Protein AF-0000000084447811 (afdb_homodimer)

Foldseek 3Di:
DPDDDDDDDDFFKDKDKDWDWAQDPVQKIKIKMWIWMFTQAWDAADAPGIDGGPRTQWTKMKMFIAHLQQQTQAIFIATDHHRDPCQRVLRVQRRQSHGPGQDPCRLVVSCVRQNDPSHDPVVSVVVVVSSVVNCVRSQVVVQVVCVVVPVHGDADDPVCQPVDDCRDVPHPNNVVRVD/DPDDDDDDDDFFKDKDKDWDWAQDPVQKIKIKMWIWMFTQAWDAADAPGIDGGPRTQWTKMKMFIAHLQQQTQAIFIATPHHRDPCQRVLRVQRRQSHGPGQDPCRLVSSCVRQNDPSHDPVVSVVVVVSSVVNCVRSQVVVQVVCVVVPVHGDADDPVCQPVDDCRDVPHPNNVVRVD

pLDDT: mean 95.59, std 5.14, range [59.91, 98.94]

Structure (mmCIF, N/CA/C/O backbone):
data_AF-0000000084447811-model_v1
#
loop_
_entity.id
_entity.type
_entity.pdbx_description
1 polymer 'DUF2889 domain-containing protein'
#
loop_
_atom_site.group_PDB
_atom_site.id
_atom_site.type_symbol
_atom_site.label_atom_id
_atom_site.label_alt_id
_atom_site.label_comp_id
_atom_site.label_asym_id
_atom_site.label_entity_id
_atom_site.label_seq_id
_atom_site.pdbx_PDB_ins_code
_atom_site.Cartn_x
_atom_site.Cartn_y
_atom_site.Cartn_z
_atom_site.occupancy
_atom_site.B_iso_or_equiv
_atom_site.auth_seq_id
_atom_site.auth_comp_id
_atom_site.auth_asym_id
_atom_site.auth_atom_id
_atom_site.pdbx_PDB_model_num
ATOM 1 N N . MET A 1 1 ? -11.125 -8.953 14.539 1 80.06 1 MET A N 1
ATOM 2 C CA . MET A 1 1 ? -11.359 -8.578 13.148 1 80.06 1 MET A CA 1
ATOM 3 C C . MET A 1 1 ? -12.844 -8.312 12.898 1 80.06 1 MET A C 1
ATOM 5 O O . MET A 1 1 ? -13.68 -9.18 13.117 1 80.06 1 MET A O 1
ATOM 9 N N . PRO A 1 2 ? -13.086 -7.117 12.586 1 92.25 2 PRO A N 1
ATOM 10 C CA . PRO A 1 2 ? -14.484 -6.688 12.508 1 92.25 2 PRO A CA 1
ATOM 11 C C . PRO A 1 2 ? -15.211 -7.262 11.297 1 92.25 2 PRO A C 1
ATOM 13 O O . PRO A 1 2 ? -16.422 -7.074 11.148 1 92.25 2 PRO A O 1
ATOM 16 N N . LEU A 1 3 ? -14.5 -8.008 10.438 1 96.56 3 LEU A N 1
ATOM 17 C CA . LEU A 1 3 ? -15.125 -8.586 9.258 1 96.56 3 LEU A CA 1
ATOM 18 C C . LEU A 1 3 ? -15.906 -9.844 9.609 1 96.56 3 LEU A C 1
ATOM 20 O O . LEU A 1 3 ? -15.695 -10.43 10.68 1 96.56 3 LEU A O 1
ATOM 24 N N . SER A 1 4 ? -16.797 -10.242 8.711 1 97.5 4 SER A N 1
ATOM 25 C CA . SER A 1 4 ? -17.578 -11.469 8.906 1 97.5 4 SER A CA 1
ATOM 26 C C . SER A 1 4 ? -16.656 -12.68 9.031 1 97.5 4 SER A C 1
ATOM 28 O O . SER A 1 4 ? -15.555 -12.688 8.484 1 97.5 4 SER A O 1
ATOM 30 N N . GLN A 1 5 ? -17.141 -13.68 9.734 1 97.19 5 GLN A N 1
ATOM 31 C CA . GLN A 1 5 ? -16.359 -14.906 9.891 1 97.19 5 GLN A CA 1
ATOM 32 C C . GLN A 1 5 ? -16.062 -15.547 8.539 1 97.19 5 GLN A C 1
ATOM 34 O O . GLN A 1 5 ? -16.969 -15.75 7.727 1 97.19 5 GLN A O 1
ATOM 39 N N . PRO A 1 6 ? -14.906 -15.82 8.32 1 96.12 6 PRO A N 1
ATOM 40 C CA . PRO A 1 6 ? -14.578 -16.422 7.023 1 96.12 6 PRO A CA 1
ATOM 41 C C . PRO A 1 6 ? -15 -17.891 6.93 1 96.12 6 PRO A C 1
ATOM 43 O O . PRO A 1 6 ? -15.203 -18.547 7.957 1 96.12 6 PRO A O 1
ATOM 46 N N . VAL A 1 7 ? -15.109 -18.375 5.762 1 96.88 7 VAL A N 1
ATOM 47 C CA . VAL A 1 7 ? -15.273 -19.797 5.508 1 96.88 7 VAL A CA 1
ATOM 48 C C . VAL A 1 7 ? -13.945 -20.516 5.727 1 96.88 7 VAL A C 1
ATOM 50 O O . VAL A 1 7 ? -12.906 -19.875 5.922 1 96.88 7 VAL A O 1
ATOM 53 N N . ALA A 1 8 ? -14.016 -21.891 5.691 1 98 8 ALA A N 1
ATOM 54 C CA . ALA A 1 8 ? -12.781 -22.672 5.836 1 98 8 ALA A CA 1
ATOM 55 C C . ALA A 1 8 ? -11.781 -22.312 4.746 1 98 8 ALA A C 1
ATOM 57 O O . ALA A 1 8 ? -12.125 -22.297 3.561 1 98 8 ALA A O 1
ATOM 58 N N . ARG A 1 9 ? -10.57 -22.047 5.203 1 98.56 9 ARG A N 1
ATOM 59 C CA . ARG A 1 9 ? -9.555 -21.547 4.285 1 98.56 9 ARG A CA 1
ATOM 60 C C . ARG A 1 9 ? -8.156 -21.719 4.859 1 98.56 9 ARG A C 1
ATOM 62 O O . ARG A 1 9 ? -8 -22.031 6.043 1 98.56 9 ARG A O 1
ATOM 69 N N . SER A 1 10 ? -7.16 -21.609 3.996 1 98.38 10 SER A N 1
ATOM 70 C CA . SER A 1 10 ? -5.773 -21.734 4.426 1 98.38 10 SER A CA 1
ATOM 71 C C . SER A 1 10 ? -4.938 -20.547 3.939 1 98.38 10 SER A C 1
ATOM 73 O O . SER A 1 10 ? -5.098 -20.094 2.805 1 98.38 10 SER A O 1
ATOM 75 N N . LEU A 1 11 ? -4.09 -20.062 4.812 1 98.69 11 LEU A N 1
ATOM 76 C CA . LEU A 1 11 ? -3.199 -18.953 4.492 1 98.69 11 LEU A CA 1
ATOM 77 C C . LEU A 1 11 ? -2.186 -19.359 3.426 1 98.69 11 LEU A C 1
ATOM 79 O O . LEU A 1 11 ? -1.585 -20.438 3.512 1 98.69 11 LEU A O 1
ATOM 83 N N . GLN A 1 12 ? -2.059 -18.469 2.414 1 98.5 12 GLN A N 1
ATOM 84 C CA . GLN A 1 12 ? -1.16 -18.781 1.309 1 98.5 12 GLN A CA 1
ATOM 85 C C . GLN A 1 12 ? -0.032 -17.766 1.207 1 98.5 12 GLN A C 1
ATOM 87 O O . GLN A 1 12 ? 1.122 -18.125 0.971 1 98.5 12 GLN A O 1
ATOM 92 N N . HIS A 1 13 ? -0.345 -16.562 1.369 1 98.62 13 HIS A N 1
ATOM 93 C CA . HIS A 1 13 ? 0.582 -15.461 1.106 1 98.62 13 HIS A CA 1
ATOM 94 C C . HIS A 1 13 ? 0.415 -14.344 2.127 1 98.62 13 HIS A C 1
ATOM 96 O O . HIS A 1 13 ? -0.709 -14 2.504 1 98.62 13 HIS A O 1
ATOM 102 N N . ASN A 1 14 ? 1.51 -13.805 2.613 1 98.75 14 ASN A N 1
ATOM 103 C CA . ASN A 1 14 ? 1.538 -12.641 3.49 1 98.75 14 ASN A CA 1
ATOM 104 C C . ASN A 1 14 ? 2.312 -11.484 2.861 1 98.75 14 ASN A C 1
ATOM 106 O O . ASN A 1 14 ? 3.424 -11.68 2.361 1 98.75 14 ASN A O 1
ATOM 110 N N . ARG A 1 15 ? 1.73 -10.328 2.9 1 98.81 15 ARG A N 1
ATOM 111 C CA . ARG A 1 15 ? 2.463 -9.094 2.635 1 98.81 15 ARG A CA 1
ATOM 112 C C . ARG A 1 15 ? 2.287 -8.094 3.775 1 98.81 15 ARG A C 1
ATOM 114 O O . ARG A 1 15 ? 1.162 -7.754 4.145 1 98.81 15 ARG A O 1
ATOM 121 N N . ASP A 1 16 ? 3.363 -7.621 4.344 1 98.88 16 ASP A N 1
ATOM 122 C CA . ASP A 1 16 ? 3.377 -6.57 5.355 1 98.88 16 ASP A CA 1
ATOM 123 C C . ASP A 1 16 ? 4.117 -5.336 4.852 1 98.88 16 ASP A C 1
ATOM 125 O O . ASP A 1 16 ? 5.227 -5.441 4.324 1 98.88 16 ASP A O 1
ATOM 129 N N . ILE A 1 17 ? 3.494 -4.199 5.016 1 98.88 17 ILE A N 1
ATOM 130 C CA . ILE A 1 17 ? 4.09 -2.92 4.645 1 98.88 17 ILE A CA 1
ATOM 131 C C . ILE A 1 17 ? 4.098 -1.982 5.852 1 98.88 17 ILE A C 1
ATOM 133 O O . ILE A 1 17 ? 3.059 -1.763 6.48 1 98.88 17 ILE A O 1
ATOM 137 N N . ALA A 1 18 ? 5.223 -1.508 6.195 1 98.88 18 ALA A N 1
ATOM 138 C CA . ALA A 1 18 ? 5.379 -0.517 7.254 1 98.88 18 ALA A CA 1
ATOM 139 C C . ALA A 1 18 ? 5.906 0.804 6.699 1 98.88 18 ALA A C 1
ATOM 141 O O . ALA A 1 18 ? 6.953 0.837 6.047 1 98.88 18 ALA A O 1
ATOM 142 N N . LEU A 1 19 ? 5.195 1.88 6.918 1 98.88 19 LEU A N 1
ATOM 143 C CA . LEU A 1 19 ? 5.625 3.209 6.5 1 98.88 19 LEU A CA 1
ATOM 144 C C . LEU A 1 19 ? 5.762 4.141 7.699 1 98.88 19 LEU A C 1
ATOM 146 O O . LEU A 1 19 ? 4.93 4.113 8.609 1 98.88 19 LEU A O 1
ATOM 150 N N . ARG A 1 20 ? 6.801 4.918 7.707 1 98.88 20 ARG A N 1
ATOM 151 C CA . ARG A 1 20 ? 7.09 5.895 8.75 1 98.88 20 ARG A CA 1
ATOM 152 C C . ARG A 1 20 ? 7.434 7.254 8.156 1 98.88 20 ARG A C 1
ATOM 154 O O . ARG A 1 20 ? 8.195 7.336 7.188 1 98.88 20 ARG A O 1
ATOM 161 N N . GLY A 1 21 ? 6.828 8.258 8.672 1 98.88 21 GLY A N 1
ATOM 162 C CA . GLY A 1 21 ? 7.168 9.633 8.328 1 98.88 21 GLY A CA 1
ATOM 163 C C . GLY A 1 21 ? 7.898 10.359 9.445 1 98.88 21 GLY A C 1
ATOM 164 O O . GLY A 1 21 ? 7.453 10.344 10.594 1 98.88 21 GLY A O 1
ATOM 165 N N . TYR A 1 22 ? 8.977 10.969 9.086 1 98.88 22 TYR A N 1
ATOM 166 C CA . TYR A 1 22 ? 9.82 11.664 10.047 1 98.88 22 TYR A CA 1
ATOM 167 C C . TYR A 1 22 ? 10 13.125 9.656 1 98.88 22 TYR A C 1
ATOM 169 O O . TYR A 1 22 ? 10.07 13.453 8.469 1 98.88 22 TYR A O 1
ATOM 177 N N . GLU A 1 23 ? 10.109 13.953 10.648 1 98.75 23 GLU A N 1
ATOM 178 C CA . GLU A 1 23 ? 10.578 15.32 10.469 1 98.75 23 GLU A CA 1
ATOM 179 C C . GLU A 1 23 ? 12.055 15.461 10.844 1 98.75 23 GLU A C 1
ATOM 181 O O . GLU A 1 23 ? 12.445 15.148 11.969 1 98.75 23 GLU A O 1
ATOM 186 N N . ARG A 1 24 ? 12.797 15.906 9.906 1 98.44 24 ARG A N 1
ATOM 187 C CA . ARG A 1 24 ? 14.219 16.125 10.133 1 98.44 24 ARG A CA 1
ATOM 188 C C . ARG A 1 24 ? 14.461 17.453 10.82 1 98.44 24 ARG A C 1
ATOM 190 O O . ARG A 1 24 ? 13.688 18.406 10.656 1 98.44 24 ARG A O 1
ATOM 197 N N . GLU A 1 25 ? 15.609 17.578 11.445 1 97.5 25 GLU A N 1
ATOM 198 C CA . GLU A 1 25 ? 15.984 18.844 12.094 1 97.5 25 GLU A CA 1
ATOM 199 C C . GLU A 1 25 ? 16.375 19.891 11.062 1 97.5 25 GLU A C 1
ATOM 201 O O . GLU A 1 25 ? 16.344 21.094 11.352 1 97.5 25 GLU A O 1
ATOM 206 N N . ASP A 1 26 ? 16.703 19.438 9.906 1 97 26 ASP A N 1
ATOM 207 C CA . ASP A 1 26 ? 17.156 20.375 8.883 1 97 26 ASP A CA 1
ATOM 208 C C . ASP A 1 26 ? 15.969 20.922 8.086 1 97 26 ASP A C 1
ATOM 210 O O . ASP A 1 26 ? 16.156 21.625 7.094 1 97 26 ASP A O 1
ATOM 214 N N . GLY A 1 27 ? 14.789 20.562 8.445 1 96.06 27 GLY A N 1
ATOM 215 C CA . GLY A 1 27 ? 13.594 21.141 7.84 1 96.06 27 GLY A CA 1
ATOM 216 C C . GLY A 1 27 ? 12.977 20.25 6.781 1 96.06 27 GLY A C 1
ATOM 217 O O . GLY A 1 27 ? 11.859 20.5 6.32 1 96.06 27 GLY A O 1
ATOM 218 N N . SER A 1 28 ? 13.672 19.203 6.422 1 98.44 28 SER A N 1
ATOM 219 C CA . SER A 1 28 ? 13.141 18.234 5.461 1 98.44 28 SER A CA 1
ATOM 220 C C . SER A 1 28 ? 12.438 17.078 6.164 1 98.44 28 SER A C 1
ATOM 222 O O . SER A 1 28 ? 12.227 17.125 7.379 1 98.44 28 SER A O 1
ATOM 224 N N . PHE A 1 29 ? 11.953 16.156 5.344 1 98.88 29 PHE A N 1
ATOM 225 C CA . PHE A 1 29 ? 11.234 15.008 5.879 1 98.88 29 PHE A CA 1
ATOM 226 C C . PHE A 1 29 ? 11.742 13.711 5.262 1 98.88 29 PHE A C 1
ATOM 228 O O . PHE A 1 29 ? 12.07 13.672 4.074 1 98.88 29 PHE A O 1
ATOM 235 N N . ASP A 1 30 ? 11.836 12.688 6.082 1 98.94 30 ASP A N 1
ATOM 236 C CA . ASP A 1 30 ? 12.094 11.336 5.582 1 98.94 30 ASP A CA 1
ATOM 237 C C . ASP A 1 30 ? 10.82 10.484 5.625 1 98.94 30 ASP A C 1
ATOM 239 O O . ASP A 1 30 ? 10.141 10.43 6.652 1 98.94 30 ASP A O 1
ATOM 243 N N . ILE A 1 31 ? 10.531 9.891 4.535 1 98.94 31 ILE A N 1
ATOM 244 C CA . ILE A 1 31 ? 9.492 8.867 4.449 1 98.94 31 ILE A CA 1
ATOM 245 C C . ILE A 1 31 ? 10.125 7.512 4.152 1 98.94 31 ILE A C 1
ATOM 247 O O . ILE A 1 31 ? 10.75 7.324 3.105 1 98.94 31 ILE A O 1
ATOM 251 N N . GLU A 1 32 ? 9.961 6.566 5.082 1 98.88 32 GLU A N 1
ATOM 252 C CA . GLU A 1 32 ? 10.555 5.242 4.926 1 98.88 32 GLU A CA 1
ATOM 253 C C . GLU A 1 32 ? 9.477 4.168 4.793 1 98.88 32 GLU A C 1
ATOM 255 O O . GLU A 1 32 ? 8.414 4.273 5.402 1 98.88 32 GLU A O 1
ATOM 260 N N . ALA A 1 33 ? 9.781 3.209 3.986 1 98.88 33 ALA A N 1
ATOM 261 C CA . ALA A 1 33 ? 8.875 2.074 3.816 1 98.88 33 ALA A CA 1
ATOM 262 C C . ALA A 1 33 ? 9.641 0.757 3.814 1 98.88 33 ALA A C 1
ATOM 264 O O . ALA A 1 33 ? 10.781 0.694 3.336 1 98.88 33 ALA A O 1
ATOM 265 N N . ARG A 1 34 ? 9.062 -0.201 4.387 1 98.88 34 ARG A N 1
ATOM 266 C CA . ARG A 1 34 ? 9.523 -1.581 4.312 1 98.88 34 ARG A CA 1
ATOM 267 C C . ARG A 1 34 ? 8.406 -2.512 3.85 1 98.88 34 ARG A C 1
ATOM 269 O O . ARG A 1 34 ? 7.281 -2.43 4.34 1 98.88 34 ARG A O 1
ATOM 276 N N . LEU A 1 35 ? 8.68 -3.35 2.867 1 98.81 35 LEU A N 1
ATOM 277 C CA . LEU A 1 35 ? 7.758 -4.367 2.373 1 98.81 35 LEU A CA 1
ATOM 278 C C . LEU A 1 35 ? 8.336 -5.766 2.568 1 98.81 35 LEU A C 1
ATOM 280 O O . LEU A 1 35 ? 9.477 -6.027 2.186 1 98.81 35 LEU A O 1
ATOM 284 N N . THR A 1 36 ? 7.559 -6.633 3.189 1 98.81 36 THR A N 1
ATOM 285 C CA . THR A 1 36 ? 7.957 -8.023 3.367 1 98.81 36 THR A CA 1
ATOM 286 C C . THR A 1 36 ? 6.875 -8.969 2.85 1 98.81 36 THR A C 1
ATOM 288 O O . THR A 1 36 ? 5.703 -8.836 3.219 1 98.81 36 THR A O 1
ATOM 291 N N . ASP A 1 37 ? 7.242 -9.867 2.01 1 98.69 37 ASP A N 1
ATOM 292 C CA . ASP A 1 37 ? 6.379 -10.945 1.532 1 98.69 37 ASP A CA 1
ATOM 293 C C . ASP A 1 37 ? 6.875 -12.305 2.021 1 98.69 37 ASP A C 1
ATOM 295 O O . ASP A 1 37 ? 8.062 -12.609 1.922 1 98.69 37 ASP A O 1
ATOM 299 N N . THR A 1 38 ? 5.977 -13.102 2.508 1 98.56 38 THR A N 1
ATOM 300 C CA . THR A 1 38 ? 6.293 -14.477 2.863 1 98.56 38 THR A CA 1
ATOM 301 C C . THR A 1 38 ? 5.195 -15.43 2.383 1 98.56 38 THR A C 1
ATOM 303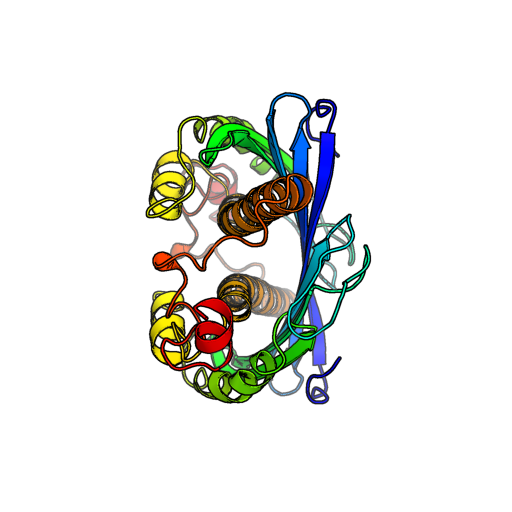 O O . THR A 1 38 ? 4.066 -15 2.125 1 98.56 38 THR A O 1
ATOM 306 N N . LYS A 1 39 ? 5.551 -16.688 2.205 1 97.88 39 LYS A N 1
ATOM 307 C CA . LYS A 1 39 ? 4.586 -17.734 1.903 1 97.88 39 LYS 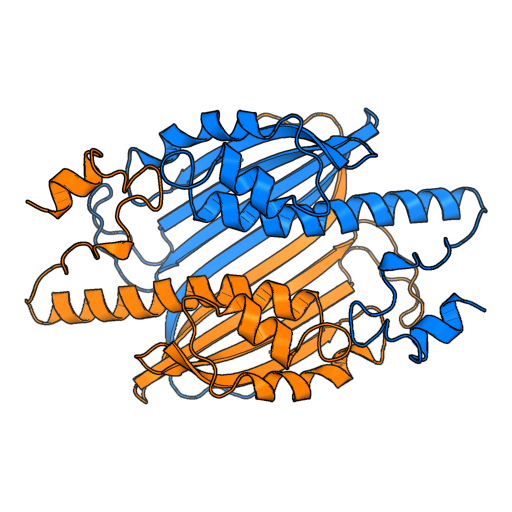A CA 1
ATOM 308 C C . LYS A 1 39 ? 4.355 -18.641 3.115 1 97.88 39 LYS A C 1
ATOM 310 O O . LYS A 1 39 ? 5.215 -18.734 3.992 1 97.88 39 LYS A O 1
ATOM 315 N N . ALA A 1 40 ? 3.221 -19.234 3.088 1 97.31 40 ALA A N 1
ATOM 316 C CA . ALA A 1 40 ? 2.848 -20.078 4.219 1 97.31 40 ALA A CA 1
ATOM 317 C C . ALA A 1 40 ? 3.217 -21.531 3.955 1 97.31 40 ALA A C 1
ATOM 319 O O . ALA A 1 40 ? 2.754 -22.438 4.66 1 97.31 40 ALA A O 1
ATOM 320 N N . TYR A 1 41 ? 3.928 -21.844 2.951 1 95.94 41 TYR A N 1
ATOM 321 C CA . TYR A 1 41 ? 4.391 -23.172 2.539 1 95.94 41 TYR A CA 1
ATOM 322 C C . TYR A 1 41 ? 5.777 -23.094 1.911 1 95.94 41 TYR A C 1
ATOM 324 O O . TYR A 1 41 ? 6.254 -22 1.579 1 95.94 41 TYR A O 1
ATOM 332 N N . PRO A 1 42 ? 6.426 -24.234 1.904 1 95.75 42 PRO A N 1
ATOM 333 C CA . PRO A 1 42 ? 7.73 -24.203 1.241 1 95.75 42 PRO A CA 1
ATOM 334 C C . PRO A 1 42 ? 7.637 -23.797 -0.227 1 95.75 42 PRO A C 1
ATOM 336 O O . PRO A 1 42 ? 6.762 -24.281 -0.953 1 95.75 42 PRO A O 1
ATOM 339 N N . LEU A 1 43 ? 8.484 -22.906 -0.704 1 94.56 43 LEU A N 1
ATOM 340 C CA . LEU A 1 43 ? 8.477 -22.359 -2.059 1 94.56 43 LEU A CA 1
ATOM 341 C C . LEU A 1 43 ? 9.82 -22.578 -2.738 1 94.56 43 LEU A C 1
ATOM 343 O O . LEU A 1 43 ? 10.789 -21.859 -2.436 1 94.56 43 LEU A O 1
ATOM 347 N N . PRO A 1 44 ? 9.922 -23.484 -3.611 1 93.19 44 PRO A N 1
ATOM 348 C CA . PRO A 1 44 ? 11.156 -23.578 -4.383 1 93.19 44 PRO A CA 1
ATOM 349 C C . PRO A 1 44 ? 11.477 -22.297 -5.152 1 93.19 44 PRO A C 1
ATOM 351 O O . PRO A 1 44 ? 10.57 -21.641 -5.676 1 93.19 44 PRO A O 1
ATOM 354 N N . ASN A 1 45 ? 12.695 -21.938 -5.129 1 92.19 45 ASN A N 1
ATOM 355 C CA . ASN A 1 45 ? 13.164 -20.719 -5.789 1 92.19 45 ASN A CA 1
ATOM 356 C C . ASN A 1 45 ? 14.43 -20.984 -6.605 1 92.19 45 ASN A C 1
ATOM 358 O O . ASN A 1 45 ? 15.273 -21.781 -6.203 1 92.19 45 ASN A O 1
ATOM 362 N N . LEU A 1 46 ? 14.516 -20.281 -7.629 1 88.31 46 LEU A N 1
ATOM 363 C CA . LEU A 1 46 ? 15.594 -20.516 -8.586 1 88.31 46 LEU A CA 1
ATOM 364 C C . LEU A 1 46 ? 16.953 -20.203 -7.969 1 88.31 46 LEU A C 1
ATOM 366 O O . LEU A 1 46 ? 17.906 -20.953 -8.164 1 88.31 46 LEU A O 1
ATOM 370 N N . ASP A 1 47 ? 17.031 -19.188 -7.203 1 94 47 ASP A N 1
ATOM 371 C CA . ASP A 1 47 ? 18.328 -18.703 -6.777 1 94 47 ASP A CA 1
ATOM 372 C C . ASP A 1 47 ? 18.578 -18.984 -5.297 1 94 47 ASP A C 1
ATOM 374 O O . ASP A 1 47 ? 19.719 -18.969 -4.828 1 94 47 ASP A O 1
ATOM 378 N N . ARG A 1 48 ? 17.516 -19.328 -4.609 1 95.31 48 ARG A N 1
ATOM 379 C CA . ARG A 1 48 ? 17.672 -19.328 -3.158 1 95.31 48 ARG A CA 1
ATOM 380 C C . ARG A 1 48 ? 17.328 -20.703 -2.58 1 95.31 48 ARG A C 1
ATOM 382 O O . ARG A 1 48 ? 17.266 -20.859 -1.36 1 95.31 48 ARG A O 1
ATOM 389 N N . GLY A 1 49 ? 17.172 -21.656 -3.455 1 94.5 49 GLY A N 1
ATOM 390 C CA . GLY A 1 49 ? 16.688 -22.953 -2.979 1 94.5 49 GLY A CA 1
ATOM 391 C C . GLY A 1 49 ? 15.25 -22.906 -2.498 1 94.5 49 GLY A C 1
ATOM 392 O O . GLY A 1 49 ? 14.43 -22.172 -3.057 1 94.5 49 GLY A O 1
ATOM 393 N N . THR A 1 50 ? 14.922 -23.703 -1.531 1 96.38 50 THR A N 1
ATOM 394 C CA . THR A 1 50 ? 13.555 -23.734 -1.028 1 96.38 50 THR A CA 1
ATOM 395 C C . THR A 1 50 ? 13.391 -22.75 0.128 1 96.38 50 THR A C 1
ATOM 397 O O . THR A 1 50 ? 14.07 -22.859 1.15 1 96.38 50 THR A O 1
ATOM 400 N N . LEU A 1 51 ? 12.562 -21.781 -0.088 1 97.06 51 LEU A N 1
ATOM 401 C CA . LEU A 1 51 ? 12.188 -20.875 0.998 1 97.06 51 LEU A CA 1
ATOM 402 C C . LEU A 1 51 ? 11.172 -21.547 1.924 1 97.06 51 LEU A C 1
ATOM 404 O O . LEU A 1 51 ? 10.156 -22.062 1.464 1 97.06 51 LEU A O 1
ATOM 408 N N . MET A 1 52 ? 11.469 -21.516 3.213 1 97.75 52 MET A N 1
ATOM 409 C CA . MET A 1 52 ? 10.547 -22.094 4.195 1 97.75 52 MET A CA 1
ATOM 410 C C . MET A 1 52 ? 9.523 -21.047 4.641 1 97.75 52 MET A C 1
ATOM 412 O O . MET A 1 52 ? 9.75 -19.844 4.5 1 97.75 52 MET A O 1
ATOM 416 N N . PRO A 1 53 ? 8.359 -21.609 5.133 1 96.81 53 PRO A N 1
ATOM 417 C CA . PRO A 1 53 ? 7.387 -20.656 5.664 1 96.81 53 PRO A CA 1
ATOM 418 C C . PRO A 1 53 ? 8.016 -19.656 6.641 1 96.81 53 PRO A C 1
ATOM 420 O O . PRO A 1 53 ? 8.75 -20.062 7.551 1 96.81 53 PRO A O 1
ATOM 423 N N . GLY A 1 54 ? 7.754 -18.375 6.379 1 95.5 54 GLY A N 1
ATOM 424 C CA . GLY A 1 54 ? 8.32 -17.344 7.234 1 95.5 54 GLY A CA 1
ATOM 425 C C . GLY A 1 54 ? 9.539 -16.672 6.629 1 95.5 54 GLY A C 1
ATOM 426 O O . GLY A 1 54 ? 9.875 -15.539 6.992 1 95.5 54 GLY A O 1
ATOM 427 N N . ASP A 1 55 ? 10.273 -17.438 5.762 1 98 55 ASP A N 1
ATOM 428 C CA . ASP A 1 55 ? 11.359 -16.797 5.027 1 98 55 ASP A CA 1
ATOM 429 C C . ASP A 1 55 ? 10.828 -15.703 4.098 1 98 55 ASP A C 1
ATOM 431 O O . ASP A 1 55 ? 9.852 -15.922 3.381 1 98 55 ASP A O 1
ATOM 435 N N . ALA A 1 56 ? 11.492 -14.586 4.09 1 98.44 56 ALA A N 1
ATOM 436 C CA . ALA A 1 56 ? 11.039 -13.469 3.262 1 98.44 56 ALA A CA 1
ATOM 437 C C . ALA A 1 56 ? 11.375 -13.711 1.793 1 98.44 56 ALA A C 1
ATOM 439 O O . ALA A 1 56 ? 12.547 -13.844 1.43 1 98.44 56 ALA A O 1
ATOM 440 N N . LEU A 1 57 ? 10.328 -13.867 1.013 1 98 57 LEU A N 1
ATOM 441 C CA . LEU A 1 57 ? 10.5 -13.805 -0.434 1 98 57 LEU A CA 1
ATOM 442 C C . LEU A 1 57 ? 10.969 -12.422 -0.873 1 98 57 LEU A C 1
ATOM 444 O O . LEU A 1 57 ? 11.891 -12.297 -1.676 1 98 57 LEU A O 1
ATOM 448 N N . HIS A 1 58 ? 10.328 -11.438 -0.399 1 98.25 58 HIS A N 1
ATOM 449 C CA . HIS A 1 58 ? 10.727 -10.039 -0.535 1 98.25 58 HIS A CA 1
ATOM 450 C C . HIS A 1 58 ? 10.93 -9.391 0.83 1 98.25 58 HIS A C 1
ATOM 452 O O . HIS A 1 58 ? 10.117 -9.57 1.735 1 98.25 58 HIS A O 1
ATOM 458 N N . ASP A 1 59 ? 11.945 -8.703 1.05 1 98.69 59 ASP A N 1
ATOM 459 C CA . ASP A 1 59 ? 12.227 -7.766 2.135 1 98.69 59 ASP A CA 1
ATOM 460 C C . ASP A 1 59 ? 12.953 -6.527 1.619 1 98.69 59 ASP A C 1
ATOM 462 O O . ASP A 1 59 ? 14.172 -6.543 1.442 1 98.69 59 ASP A O 1
ATOM 466 N N . MET A 1 60 ? 12.195 -5.5 1.427 1 98.69 60 MET A N 1
ATOM 467 C CA . MET A 1 60 ? 12.672 -4.348 0.671 1 98.69 60 MET A CA 1
ATOM 468 C C . MET A 1 60 ? 12.422 -3.053 1.439 1 98.69 60 MET A C 1
ATOM 470 O O . MET A 1 60 ? 11.406 -2.916 2.119 1 98.69 60 MET A O 1
ATOM 474 N N . TRP A 1 61 ? 13.359 -2.168 1.275 1 98.75 61 TRP A N 1
ATOM 475 C CA . TRP A 1 61 ? 13.32 -0.881 1.961 1 98.75 61 TRP A CA 1
ATOM 476 C C . TRP A 1 61 ? 13.477 0.268 0.97 1 98.75 61 TRP A C 1
ATOM 478 O O . TRP A 1 61 ? 14.18 0.141 -0.032 1 98.75 61 TRP A O 1
ATOM 488 N N . ILE A 1 62 ? 12.867 1.348 1.284 1 98.81 62 ILE A N 1
ATOM 489 C CA . ILE A 1 62 ? 13.07 2.566 0.509 1 98.81 62 ILE A CA 1
ATOM 490 C C . ILE A 1 62 ? 12.859 3.787 1.401 1 98.81 62 ILE A C 1
ATOM 492 O O . ILE A 1 62 ? 12 3.775 2.289 1 98.81 62 ILE A O 1
ATOM 496 N N . ARG A 1 63 ? 13.688 4.848 1.226 1 98.88 63 ARG A N 1
ATOM 497 C CA . ARG A 1 63 ? 13.547 6.129 1.909 1 98.88 63 ARG A CA 1
ATOM 498 C C . ARG A 1 63 ? 13.492 7.277 0.909 1 98.88 63 ARG A C 1
ATOM 500 O O . ARG A 1 63 ? 14.359 7.402 0.045 1 98.88 63 ARG A O 1
ATOM 507 N N . LEU A 1 64 ? 12.477 8.086 1.02 1 98.81 64 LEU A N 1
ATOM 508 C CA . LEU A 1 64 ? 12.367 9.375 0.342 1 98.81 64 LEU A CA 1
ATOM 509 C C . LEU A 1 64 ? 12.672 10.523 1.301 1 98.81 64 LEU A C 1
ATOM 511 O O . LEU A 1 64 ? 12.125 10.578 2.404 1 98.81 64 LEU A O 1
ATOM 515 N N . THR A 1 65 ? 13.562 11.359 0.887 1 98.88 65 THR A N 1
ATOM 516 C CA . THR A 1 65 ? 13.711 12.648 1.552 1 98.88 65 THR A CA 1
ATOM 517 C C . THR A 1 65 ? 13.055 13.758 0.731 1 98.88 65 THR A C 1
ATOM 519 O O . THR A 1 65 ? 13.359 13.922 -0.451 1 98.88 65 THR A O 1
ATOM 522 N N . VAL A 1 66 ? 12.156 14.453 1.352 1 98.88 66 VAL A N 1
ATOM 523 C CA . VAL A 1 66 ? 11.43 15.484 0.625 1 98.88 66 VAL A CA 1
ATOM 524 C C . VAL A 1 66 ? 11.516 16.812 1.382 1 98.88 66 VAL A C 1
ATOM 526 O O . VAL A 1 66 ? 11.672 16.812 2.605 1 98.88 66 VAL A O 1
ATOM 529 N N . ASP A 1 67 ? 11.43 17.906 0.665 1 98.62 67 ASP A N 1
ATOM 530 C CA . ASP A 1 67 ? 11.391 19.188 1.347 1 98.62 67 ASP A CA 1
ATOM 531 C C . ASP A 1 67 ? 9.953 19.594 1.673 1 98.62 67 ASP A C 1
ATOM 533 O O . ASP A 1 67 ? 9.023 18.797 1.49 1 98.62 67 ASP A O 1
ATOM 537 N N . ALA A 1 68 ? 9.742 20.766 2.189 1 96.81 68 ALA A N 1
ATOM 538 C CA . ALA A 1 68 ? 8.445 21.203 2.684 1 96.81 68 ALA A CA 1
ATOM 539 C C . ALA A 1 68 ? 7.453 21.391 1.537 1 96.81 68 ALA A C 1
ATOM 541 O O . ALA A 1 68 ? 6.242 21.484 1.763 1 96.81 68 ALA A O 1
ATOM 542 N N . ASP A 1 69 ? 8.008 21.469 0.336 1 97.06 69 ASP A N 1
ATOM 543 C CA . ASP A 1 69 ? 7.148 21.641 -0.835 1 97.06 69 ASP A CA 1
ATOM 544 C C . ASP A 1 69 ? 6.926 20.297 -1.545 1 97.06 69 ASP A C 1
ATOM 546 O O . ASP A 1 69 ? 6.473 20.266 -2.691 1 97.06 69 ASP A O 1
ATOM 550 N N . MET A 1 70 ? 7.363 19.219 -0.967 1 98.12 70 MET A N 1
ATOM 551 C CA . MET A 1 70 ? 7.129 17.859 -1.44 1 98.12 70 MET A CA 1
ATOM 552 C C . MET A 1 70 ? 8.023 17.531 -2.635 1 98.12 70 MET A C 1
ATOM 554 O O . MET A 1 70 ? 7.664 16.703 -3.473 1 98.12 70 MET A O 1
ATOM 558 N N . LEU A 1 71 ? 9.094 18.344 -2.723 1 98.81 71 LEU A N 1
ATOM 559 C CA . LEU A 1 71 ? 10.109 18 -3.713 1 98.81 71 LEU A CA 1
ATOM 560 C C . LEU A 1 71 ? 11.031 16.906 -3.186 1 98.81 71 LEU A C 1
ATOM 562 O O . LEU A 1 71 ? 11.602 17.047 -2.098 1 98.81 71 LEU A O 1
ATOM 566 N N . ILE A 1 72 ? 11.188 15.836 -3.92 1 98.94 72 ILE A N 1
ATOM 567 C CA . ILE A 1 72 ? 12.102 14.773 -3.518 1 98.94 72 ILE A CA 1
ATOM 568 C C . ILE A 1 72 ? 13.539 15.25 -3.65 1 98.94 72 ILE A C 1
ATOM 570 O O . ILE A 1 72 ? 13.992 15.602 -4.746 1 98.94 72 ILE A O 1
ATOM 574 N N . LEU A 1 73 ? 14.211 15.281 -2.564 1 98.88 73 LEU A N 1
ATOM 575 C CA . LEU A 1 73 ? 15.617 15.664 -2.535 1 98.88 73 LEU A CA 1
ATOM 576 C C . LEU A 1 73 ? 16.516 14.461 -2.805 1 98.88 73 LEU A C 1
ATOM 578 O O . LEU A 1 73 ? 17.547 14.594 -3.463 1 98.88 73 LEU A O 1
ATOM 582 N N . SER A 1 74 ? 16.141 13.367 -2.316 1 98.81 74 SER A N 1
ATOM 583 C CA . SER A 1 74 ? 16.875 12.125 -2.523 1 98.81 74 SER A CA 1
ATOM 584 C C . SER A 1 74 ? 15.984 10.906 -2.307 1 98.81 74 SER A C 1
ATOM 586 O O . SER A 1 74 ? 14.945 11 -1.656 1 98.81 74 SER A O 1
ATOM 588 N N . CYS A 1 75 ? 16.328 9.812 -2.891 1 98.81 75 CYS A N 1
ATOM 589 C CA . CYS A 1 75 ? 15.68 8.523 -2.742 1 98.81 75 CYS A CA 1
ATOM 590 C C . CYS A 1 75 ? 16.703 7.395 -2.68 1 98.81 75 CYS A C 1
ATOM 592 O O . CYS A 1 75 ? 17.594 7.32 -3.52 1 98.81 75 CYS A O 1
ATOM 594 N N . GLU A 1 76 ? 16.594 6.59 -1.672 1 98.81 76 GLU A N 1
ATOM 595 C CA . GLU A 1 76 ? 17.453 5.43 -1.481 1 98.81 76 GLU A CA 1
ATOM 596 C C . GLU A 1 76 ? 16.641 4.156 -1.293 1 98.81 76 GLU A C 1
ATOM 598 O O . GLU A 1 76 ? 15.68 4.137 -0.524 1 98.81 76 GLU A O 1
ATOM 603 N N . ALA A 1 77 ? 17.016 3.111 -2.016 1 98.69 77 ALA A N 1
ATOM 604 C CA . ALA A 1 77 ? 16.359 1.819 -1.886 1 98.69 77 ALA A CA 1
ATOM 605 C C . ALA A 1 77 ? 17.344 0.721 -1.526 1 98.69 77 ALA A C 1
ATOM 607 O O . ALA A 1 77 ? 18.562 0.872 -1.744 1 98.69 77 ALA A O 1
ATOM 608 N N . ALA A 1 78 ? 16.859 -0.317 -0.913 1 98.5 78 ALA A N 1
ATOM 609 C CA . ALA A 1 78 ? 17.656 -1.492 -0.57 1 98.5 78 ALA A CA 1
ATOM 610 C C . ALA A 1 78 ? 16.797 -2.75 -0.538 1 98.5 78 ALA A C 1
ATOM 612 O O . ALA A 1 78 ? 15.633 -2.699 -0.134 1 98.5 78 ALA A O 1
ATOM 613 N N . THR A 1 79 ? 17.359 -3.83 -0.993 1 97.88 79 THR A N 1
ATOM 614 C CA . THR A 1 79 ? 16.672 -5.117 -0.973 1 97.88 79 THR A CA 1
ATOM 615 C C . THR A 1 79 ? 17.484 -6.152 -0.203 1 97.88 79 THR A C 1
ATOM 617 O O . THR A 1 79 ? 18.594 -6.512 -0.615 1 97.88 79 THR A O 1
ATOM 620 N N . ASP A 1 80 ? 16.891 -6.652 0.884 1 97.69 80 ASP A N 1
ATOM 621 C CA . ASP A 1 80 ? 17.547 -7.648 1.716 1 97.69 80 ASP A CA 1
ATOM 622 C C . ASP A 1 80 ? 17.203 -9.062 1.26 1 97.69 80 ASP A C 1
ATOM 624 O O . ASP A 1 80 ? 18.016 -9.984 1.399 1 97.69 80 ASP A O 1
ATOM 628 N N . SER A 1 81 ? 15.992 -9.273 0.855 1 97.75 81 SER A N 1
ATOM 629 C CA . SER A 1 81 ? 15.547 -10.555 0.325 1 97.75 81 SER A CA 1
ATOM 630 C C . SER A 1 81 ? 14.773 -10.367 -0.977 1 97.75 81 SER A C 1
ATOM 632 O O . SER A 1 81 ? 13.938 -9.469 -1.088 1 97.75 81 SER A O 1
ATOM 634 N N . SER A 1 82 ? 15.102 -11.172 -1.942 1 97.75 82 SER A N 1
ATOM 635 C CA . SER A 1 82 ? 14.461 -11.156 -3.252 1 97.75 82 SER A CA 1
ATOM 636 C C . SER A 1 82 ? 14.516 -12.531 -3.906 1 97.75 82 SER A C 1
ATOM 638 O O . SER A 1 82 ? 15.336 -13.375 -3.535 1 97.75 82 SER A O 1
ATOM 640 N N . PRO A 1 83 ? 13.578 -12.812 -4.859 1 95.56 83 PRO A N 1
ATOM 641 C CA . PRO A 1 83 ? 13.578 -14.125 -5.508 1 95.56 83 PRO A CA 1
ATOM 642 C C . PRO A 1 83 ? 14.828 -14.375 -6.344 1 95.56 83 PRO A C 1
ATOM 644 O O . PRO A 1 83 ? 15.32 -15.5 -6.41 1 95.56 83 PRO A O 1
ATOM 647 N N . TYR A 1 84 ? 15.32 -13.281 -6.98 1 97 84 TYR A N 1
ATOM 648 C CA . TYR A 1 84 ? 16.484 -13.445 -7.836 1 97 84 TYR A CA 1
ATOM 649 C C . TYR A 1 84 ? 17.656 -12.625 -7.316 1 97 84 TYR A C 1
ATOM 651 O O . TYR A 1 84 ? 17.484 -11.5 -6.836 1 97 84 TYR A O 1
ATOM 659 N N . ALA A 1 85 ? 18.859 -13.125 -7.508 1 96.81 85 ALA A N 1
ATOM 660 C CA . ALA A 1 85 ? 20.078 -12.523 -6.984 1 96.81 85 ALA A CA 1
ATOM 661 C C . ALA A 1 85 ? 20.328 -11.156 -7.605 1 96.81 85 ALA A C 1
ATOM 663 O O . ALA A 1 85 ? 20.953 -10.281 -6.984 1 96.81 85 ALA A O 1
ATOM 664 N N . ILE A 1 86 ? 19.812 -10.914 -8.758 1 97.38 86 ILE A N 1
ATOM 665 C CA . ILE A 1 86 ? 20.125 -9.695 -9.492 1 97.38 86 ILE A CA 1
ATOM 666 C C . ILE A 1 86 ? 19.219 -8.562 -9.016 1 97.38 86 ILE A C 1
ATOM 668 O O . ILE A 1 86 ? 19.469 -7.391 -9.312 1 97.38 86 ILE A O 1
ATOM 672 N N . CYS A 1 87 ? 18.156 -8.844 -8.344 1 97.81 87 CYS A N 1
ATOM 673 C CA . CYS A 1 87 ? 17.109 -7.879 -8.031 1 97.81 87 CYS A CA 1
ATOM 674 C C . CYS A 1 87 ? 17.688 -6.676 -7.289 1 97.81 87 CYS A C 1
ATOM 676 O O . CYS A 1 87 ? 17.344 -5.531 -7.594 1 97.81 87 CYS A O 1
ATOM 678 N N . PRO A 1 88 ? 18.609 -6.852 -6.32 1 97.75 88 PRO A N 1
ATOM 679 C CA . PRO A 1 88 ? 19.125 -5.703 -5.566 1 97.75 88 PRO A CA 1
ATOM 680 C C . PRO A 1 88 ? 19.906 -4.727 -6.441 1 97.75 88 PRO A C 1
ATOM 682 O O . PRO A 1 88 ? 20.094 -3.566 -6.066 1 97.75 88 PRO A O 1
ATOM 685 N N . ASP A 1 89 ? 20.281 -5.141 -7.578 1 97.75 89 ASP A N 1
ATOM 686 C CA . ASP A 1 89 ? 21.156 -4.355 -8.43 1 97.75 89 ASP A CA 1
ATOM 687 C C . ASP A 1 89 ? 20.438 -3.135 -8.992 1 97.75 89 ASP A C 1
ATOM 689 O O . ASP A 1 89 ? 21.078 -2.219 -9.523 1 97.75 89 ASP A O 1
ATOM 693 N N . ILE A 1 90 ? 19.141 -3.115 -8.898 1 97.94 90 ILE A N 1
ATOM 694 C CA . ILE A 1 90 ? 18.359 -2.041 -9.508 1 97.94 90 ILE A CA 1
ATOM 695 C C . ILE A 1 90 ? 18.266 -0.861 -8.539 1 97.94 90 ILE A C 1
ATOM 697 O O . ILE A 1 90 ? 17.812 0.22 -8.914 1 97.94 90 ILE A O 1
ATOM 701 N N . ALA A 1 91 ? 18.656 -1.008 -7.277 1 97.81 91 ALA A N 1
ATOM 702 C CA . ALA A 1 91 ? 18.422 -0.06 -6.191 1 97.81 91 ALA A CA 1
ATOM 703 C C . ALA A 1 91 ? 18.984 1.317 -6.539 1 97.81 91 ALA A C 1
ATOM 705 O O . ALA A 1 91 ? 18.328 2.336 -6.309 1 97.81 91 ALA A O 1
ATOM 706 N N . PRO A 1 92 ? 20.219 1.406 -7.215 1 98 92 PRO A N 1
ATOM 707 C CA . PRO A 1 92 ? 20.781 2.727 -7.48 1 98 92 PRO A CA 1
ATOM 708 C C . PRO A 1 92 ? 19.922 3.564 -8.422 1 98 92 PRO A C 1
ATOM 710 O O . PRO A 1 92 ? 19.984 4.797 -8.383 1 98 92 PRO A O 1
ATOM 713 N N . ASN A 1 93 ? 19.094 2.943 -9.266 1 98.56 93 ASN A N 1
ATOM 714 C CA . ASN A 1 93 ? 18.266 3.668 -10.227 1 98.56 93 ASN A CA 1
ATOM 715 C C . ASN A 1 93 ? 17.266 4.582 -9.523 1 98.56 93 ASN A C 1
ATOM 717 O O . ASN A 1 93 ? 16.828 5.586 -10.086 1 98.56 93 ASN A O 1
ATOM 721 N N . PHE A 1 94 ? 16.938 4.289 -8.312 1 98.69 94 PHE A N 1
ATOM 722 C CA . PHE A 1 94 ? 15.867 5.016 -7.625 1 98.69 94 PHE A CA 1
ATOM 723 C C . PHE A 1 94 ? 16.344 6.402 -7.203 1 98.69 94 PHE A C 1
ATOM 725 O O . PHE A 1 94 ? 15.539 7.273 -6.891 1 98.69 94 PHE A O 1
ATOM 732 N N . ALA A 1 95 ? 17.641 6.625 -7.207 1 98.69 95 ALA A N 1
ATOM 733 C CA . ALA A 1 95 ? 18.172 7.969 -6.984 1 98.69 95 ALA A CA 1
ATOM 734 C C . ALA A 1 95 ? 17.672 8.938 -8.055 1 98.69 95 ALA A C 1
ATOM 736 O O . ALA A 1 95 ? 17.688 10.156 -7.848 1 98.69 95 ALA A O 1
ATOM 737 N N . ARG A 1 96 ? 17.172 8.422 -9.172 1 98.69 96 ARG A N 1
ATOM 738 C CA . ARG A 1 96 ? 16.703 9.219 -10.289 1 98.69 96 ARG A CA 1
ATOM 739 C C . ARG A 1 96 ? 15.391 9.93 -9.938 1 98.69 96 ARG A C 1
ATOM 741 O O . ARG A 1 96 ? 14.945 10.812 -10.672 1 98.69 96 ARG A O 1
ATOM 748 N N . LEU A 1 97 ? 14.836 9.586 -8.828 1 98.81 97 LEU A N 1
ATOM 749 C CA . LEU A 1 97 ? 13.586 10.211 -8.414 1 98.81 97 LEU A CA 1
ATOM 750 C C . LEU A 1 97 ? 13.844 11.594 -7.82 1 98.81 97 LEU A C 1
ATOM 752 O O . LEU A 1 97 ? 12.914 12.383 -7.652 1 98.81 97 LEU A O 1
ATOM 756 N N . ALA A 1 98 ? 15.133 11.875 -7.453 1 98.81 98 ALA A N 1
ATOM 757 C CA . ALA A 1 98 ? 15.453 13.227 -7.004 1 98.81 98 ALA A CA 1
ATOM 758 C C . ALA A 1 98 ? 15 14.266 -8.023 1 98.81 98 ALA A C 1
ATOM 760 O O . ALA A 1 98 ? 15.203 14.086 -9.227 1 98.81 98 ALA A O 1
ATOM 761 N N . GLY A 1 99 ? 14.328 15.25 -7.535 1 98.56 99 GLY A N 1
ATOM 762 C CA . GLY A 1 99 ? 13.859 16.312 -8.414 1 98.56 99 GLY A CA 1
ATOM 763 C C . GLY A 1 99 ? 12.398 16.156 -8.797 1 98.56 99 GLY A C 1
ATOM 764 O O . GLY A 1 99 ? 11.805 17.078 -9.359 1 98.56 99 GLY A O 1
ATOM 765 N N . VAL A 1 100 ? 11.797 15.039 -8.547 1 98.56 100 VAL A N 1
ATOM 766 C CA . VAL A 1 100 ? 10.375 14.828 -8.797 1 98.56 100 VAL A CA 1
ATOM 767 C C . VAL A 1 100 ? 9.555 15.383 -7.637 1 98.56 100 VAL A C 1
ATOM 769 O O . VAL A 1 100 ? 9.906 15.188 -6.469 1 98.56 100 VAL A O 1
ATOM 772 N N . ARG A 1 101 ? 8.516 16.078 -7.93 1 98.44 101 ARG A N 1
ATOM 773 C CA . ARG A 1 101 ? 7.633 16.594 -6.891 1 98.44 101 ARG A CA 1
ATOM 774 C C . ARG A 1 101 ? 6.441 15.664 -6.668 1 98.44 101 ARG A C 1
ATOM 776 O O . ARG A 1 101 ? 5.785 15.25 -7.625 1 98.44 101 ARG A O 1
ATOM 783 N N . ILE A 1 102 ? 6.203 15.305 -5.426 1 98.06 102 ILE A N 1
ATOM 784 C CA . ILE A 1 102 ? 5.031 14.5 -5.09 1 98.06 102 ILE A CA 1
ATOM 785 C C . ILE A 1 102 ? 3.768 15.344 -5.242 1 98.06 102 ILE A C 1
ATOM 787 O O . ILE A 1 102 ? 3.637 16.406 -4.621 1 98.06 102 ILE A O 1
ATOM 791 N N . GLY A 1 103 ? 2.803 14.945 -5.926 1 95.06 103 GLY A N 1
ATOM 792 C CA . GLY A 1 103 ? 1.568 15.625 -6.273 1 95.06 103 GLY A CA 1
ATOM 793 C C . GLY A 1 103 ? 0.927 15.094 -7.539 1 95.06 103 GLY A C 1
ATOM 794 O O . GLY A 1 103 ? 1.173 13.945 -7.934 1 95.06 103 GLY A O 1
ATOM 795 N N . PRO A 1 104 ? 0.017 15.883 -8.117 1 92.75 104 PRO A N 1
ATOM 796 C CA . PRO A 1 104 ? -0.594 15.445 -9.375 1 92.75 104 PRO A CA 1
ATOM 797 C C . PRO A 1 104 ? 0.437 15 -10.406 1 92.75 104 PRO A C 1
ATOM 799 O O . PRO A 1 104 ? 1.396 15.727 -10.68 1 92.75 104 PRO A O 1
ATOM 802 N N . GLY A 1 105 ? 0.283 13.797 -10.969 1 95 105 GLY A N 1
ATOM 803 C CA . GLY A 1 105 ? 1.187 13.273 -11.984 1 95 105 GLY A CA 1
ATOM 804 C C . GLY A 1 105 ? 2.346 12.492 -11.398 1 95 105 GLY A C 1
ATOM 805 O O . GLY A 1 105 ? 3.205 12 -12.141 1 95 105 GLY A O 1
ATOM 806 N N . PHE A 1 106 ? 2.418 12.344 -10.156 1 97.31 106 PHE A N 1
ATOM 807 C CA . PHE A 1 106 ? 3.551 11.719 -9.484 1 97.31 106 PHE A CA 1
ATOM 808 C C . PHE A 1 106 ? 3.779 10.305 -10 1 97.31 106 PHE A C 1
ATOM 810 O O . PHE A 1 106 ? 4.902 9.938 -10.352 1 97.31 106 PHE A O 1
ATOM 817 N N . ASN A 1 107 ? 2.715 9.5 -10.07 1 94.88 107 ASN A N 1
ATOM 818 C CA . ASN A 1 107 ? 2.857 8.109 -10.484 1 94.88 107 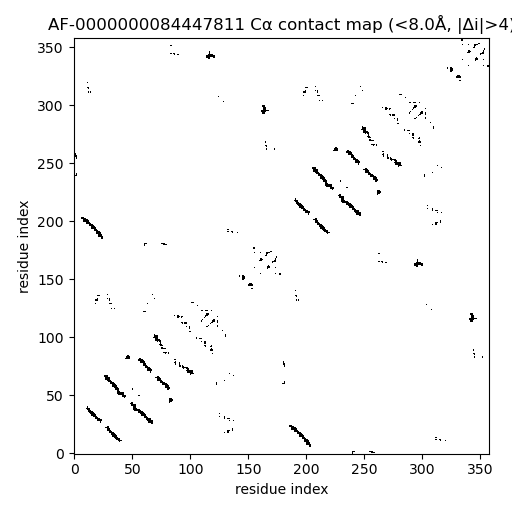ASN A CA 1
ATOM 819 C C . ASN A 1 107 ? 3.412 8.008 -11.898 1 94.88 107 ASN A C 1
ATOM 821 O O . ASN A 1 107 ? 4.211 7.113 -12.195 1 94.88 107 ASN A O 1
ATOM 825 N N . ARG A 1 108 ? 2.975 8.922 -12.734 1 96 108 ARG A N 1
ATOM 826 C CA . ARG A 1 108 ? 3.494 8.953 -14.102 1 96 108 ARG A CA 1
ATOM 827 C C . ARG A 1 108 ? 4.984 9.273 -14.109 1 96 108 ARG A C 1
ATOM 829 O O . ARG A 1 108 ? 5.758 8.633 -14.82 1 96 108 ARG A O 1
ATOM 836 N N . ALA A 1 109 ? 5.355 10.258 -13.344 1 98 109 ALA A N 1
ATOM 837 C CA . ALA A 1 109 ? 6.758 10.648 -13.25 1 98 109 ALA A CA 1
ATOM 838 C C . ALA A 1 109 ? 7.617 9.5 -12.734 1 98 109 ALA A C 1
ATOM 840 O O . ALA A 1 109 ? 8.727 9.273 -13.227 1 98 109 ALA A O 1
ATOM 841 N N . VAL A 1 110 ? 7.145 8.773 -11.75 1 97.94 110 VAL A N 1
ATOM 842 C CA . VAL A 1 110 ? 7.848 7.625 -11.188 1 97.94 110 VAL A CA 1
ATOM 843 C C . VAL A 1 110 ? 8.031 6.555 -12.266 1 97.94 110 VAL A C 1
ATOM 845 O O . VAL A 1 110 ? 9.133 6.035 -12.445 1 97.94 110 VAL A O 1
ATOM 848 N N . LYS A 1 111 ? 6.969 6.234 -12.961 1 96.25 111 LYS A N 1
ATOM 849 C CA . LYS A 1 111 ? 7.016 5.227 -14.023 1 96.25 111 LYS A CA 1
ATOM 850 C C . LYS A 1 111 ? 8.031 5.605 -15.094 1 96.25 111 LYS A C 1
ATOM 852 O O . LYS A 1 111 ? 8.758 4.75 -15.602 1 96.25 111 LYS A O 1
ATOM 857 N N . GLU A 1 112 ? 8.086 6.895 -15.406 1 97.25 112 GLU A N 1
ATOM 858 C CA . GLU A 1 112 ? 9.008 7.383 -16.422 1 97.25 112 GLU A CA 1
ATOM 859 C C . GLU A 1 112 ? 10.461 7.191 -16 1 97.25 112 GLU A C 1
ATOM 861 O O . GLU A 1 112 ? 11.336 6.977 -16.844 1 97.25 112 GLU A O 1
ATOM 866 N N . ARG A 1 113 ? 10.711 7.18 -14.797 1 97.88 113 ARG A N 1
ATOM 867 C CA . ARG A 1 113 ? 12.086 7.191 -14.312 1 97.88 113 ARG A CA 1
ATOM 868 C C . ARG A 1 113 ? 12.531 5.797 -13.883 1 97.88 113 ARG A C 1
ATOM 870 O O . ARG A 1 113 ? 13.68 5.41 -14.102 1 97.88 113 ARG A O 1
ATOM 877 N N . VAL A 1 114 ? 11.633 5.074 -13.266 1 97.94 114 VAL A N 1
ATOM 878 C CA . VAL A 1 114 ? 12.023 3.783 -12.711 1 97.94 114 VAL A CA 1
ATOM 879 C C . VAL A 1 114 ? 10.961 2.736 -13.039 1 97.94 114 VAL A C 1
ATOM 881 O O . VAL A 1 114 ? 10.688 1.847 -12.227 1 97.94 114 VAL A O 1
ATOM 884 N N . GLY A 1 115 ? 10.32 2.828 -14.164 1 96.38 115 GLY A N 1
ATOM 885 C CA . GLY A 1 115 ? 9.375 1.83 -14.633 1 96.38 115 GLY A CA 1
ATOM 886 C C . GLY A 1 115 ? 10.016 0.74 -15.469 1 96.38 115 GLY A C 1
ATOM 887 O O . GLY A 1 115 ? 11.18 0.857 -15.859 1 96.38 115 GLY A O 1
ATOM 888 N N . GLY A 1 116 ? 9.211 -0.314 -15.695 1 95.81 116 GLY A N 1
ATOM 889 C CA . GLY A 1 116 ? 9.688 -1.392 -16.547 1 95.81 116 GLY A CA 1
ATOM 890 C C . GLY A 1 116 ? 11.023 -1.957 -16.109 1 95.81 116 GLY A C 1
ATOM 891 O O . GLY A 1 116 ? 11.234 -2.203 -14.914 1 95.81 116 GLY A O 1
ATOM 892 N N . THR A 1 117 ? 11.883 -2.111 -17 1 97.56 117 THR A N 1
ATOM 893 C CA . THR A 1 117 ? 13.133 -2.801 -16.719 1 97.56 117 THR A CA 1
ATOM 894 C C . THR A 1 117 ? 14.109 -1.882 -15.984 1 97.56 117 THR A C 1
ATOM 896 O O . THR A 1 117 ? 15.18 -2.314 -15.562 1 97.56 117 THR A O 1
ATOM 899 N N . GLU A 1 118 ? 13.703 -0.618 -15.742 1 97.44 118 GLU A N 1
ATOM 900 C CA . GLU A 1 118 ? 14.547 0.33 -15.016 1 97.44 118 GLU A CA 1
ATOM 901 C C . GLU A 1 118 ? 14.18 0.377 -13.539 1 97.44 118 GLU A C 1
ATOM 903 O O . GLU A 1 118 ? 14.703 1.202 -12.789 1 97.44 118 GLU A O 1
ATOM 908 N N . GLY A 1 119 ? 13.273 -0.492 -13.18 1 97.38 119 GLY A N 1
ATOM 909 C CA . GLY A 1 119 ? 12.82 -0.431 -11.797 1 97.38 119 GLY A CA 1
ATOM 910 C C . GLY A 1 119 ? 12.406 -1.781 -11.25 1 97.38 119 GLY A C 1
ATOM 911 O O . GLY A 1 119 ? 12.867 -2.82 -11.727 1 97.38 119 GLY A O 1
ATOM 912 N N . CYS A 1 120 ? 11.75 -1.745 -10.18 1 97.38 120 CYS A N 1
ATOM 913 C CA . CYS A 1 120 ? 11.148 -2.863 -9.469 1 97.38 120 CYS A CA 1
ATOM 914 C C . CYS A 1 120 ? 9.672 -2.611 -9.203 1 97.38 120 CYS A C 1
ATOM 916 O O . CYS A 1 120 ? 9.297 -1.572 -8.656 1 97.38 120 CYS A O 1
ATOM 918 N N . THR A 1 121 ? 8.867 -3.551 -9.602 1 94.94 121 THR A N 1
ATOM 919 C CA . THR A 1 121 ? 7.422 -3.379 -9.469 1 94.94 121 THR A CA 1
ATOM 920 C C . THR A 1 121 ? 7.043 -3.135 -8.008 1 94.94 121 THR A C 1
ATOM 922 O O . THR A 1 121 ? 6.199 -2.283 -7.715 1 94.94 121 THR A O 1
ATOM 925 N N . HIS A 1 122 ? 7.691 -3.873 -7.094 1 96.81 122 HIS A N 1
ATOM 926 C CA . HIS A 1 122 ? 7.359 -3.793 -5.676 1 96.81 122 HIS A CA 1
ATOM 927 C C . HIS A 1 122 ? 7.746 -2.438 -5.094 1 96.81 122 HIS A C 1
ATOM 929 O O . HIS A 1 122 ? 6.953 -1.809 -4.391 1 96.81 122 HIS A O 1
ATOM 935 N N . LEU A 1 123 ? 8.914 -1.983 -5.398 1 97.88 123 LEU A N 1
ATOM 936 C CA . LEU A 1 123 ? 9.375 -0.696 -4.891 1 97.88 123 LEU A CA 1
ATOM 937 C C . LEU A 1 123 ? 8.523 0.443 -5.449 1 97.88 123 LEU A C 1
ATOM 939 O O . LEU A 1 123 ? 8.219 1.401 -4.734 1 97.88 123 LEU A O 1
ATOM 943 N N . ARG A 1 124 ? 8.164 0.348 -6.656 1 96.31 124 ARG A N 1
ATOM 944 C CA . ARG A 1 124 ? 7.32 1.376 -7.254 1 96.31 124 ARG A CA 1
ATOM 945 C C . ARG A 1 124 ? 5.961 1.435 -6.566 1 96.31 124 ARG A C 1
ATOM 947 O O . ARG A 1 124 ? 5.426 2.52 -6.332 1 96.31 124 ARG A O 1
ATOM 954 N N . GLU A 1 125 ? 5.406 0.297 -6.305 1 94.94 125 GLU A N 1
ATOM 955 C CA . GLU A 1 125 ? 4.137 0.244 -5.59 1 94.94 125 GLU A CA 1
ATOM 956 C C . GLU A 1 125 ? 4.234 0.934 -4.23 1 94.94 125 GLU A C 1
ATOM 958 O O . GLU A 1 125 ? 3.295 1.602 -3.799 1 94.94 125 GLU A O 1
ATOM 963 N N . LEU A 1 126 ? 5.367 0.777 -3.578 1 97.88 126 LEU A N 1
ATOM 964 C CA . LEU A 1 126 ? 5.578 1.429 -2.289 1 97.88 126 LEU A CA 1
ATOM 965 C C . LEU A 1 126 ? 5.57 2.945 -2.439 1 97.88 126 LEU A C 1
ATOM 967 O O . LEU A 1 126 ? 5.082 3.66 -1.561 1 97.88 126 LEU A O 1
ATOM 971 N N . LEU A 1 127 ? 6.109 3.432 -3.553 1 98.06 127 LEU A N 1
ATOM 972 C CA . LEU A 1 127 ? 6.242 4.871 -3.758 1 98.06 127 LEU A CA 1
ATOM 973 C C . LEU A 1 127 ? 4.879 5.551 -3.746 1 98.06 127 LEU A C 1
ATOM 975 O O . LEU A 1 127 ? 4.734 6.652 -3.213 1 98.06 127 LEU A O 1
ATOM 979 N N . ALA A 1 128 ? 3.898 4.91 -4.281 1 95.38 128 ALA A N 1
ATOM 980 C CA . ALA A 1 128 ? 2.549 5.469 -4.246 1 95.38 128 ALA A CA 1
ATOM 981 C C . ALA A 1 128 ? 2.051 5.609 -2.811 1 95.38 128 ALA A C 1
ATOM 983 O O . ALA A 1 128 ? 1.459 6.629 -2.451 1 95.38 128 ALA A O 1
ATOM 984 N N . GLN A 1 129 ? 2.26 4.617 -2.01 1 97.19 129 GLN A N 1
ATOM 985 C CA . GLN A 1 129 ? 1.891 4.652 -0.598 1 97.19 129 GLN A CA 1
ATOM 986 C C . GLN A 1 129 ? 2.691 5.715 0.151 1 97.19 129 GLN A C 1
ATOM 988 O O . GLN A 1 129 ? 2.156 6.402 1.024 1 97.19 129 GLN A O 1
ATOM 993 N N . MET A 1 130 ? 3.92 5.816 -0.221 1 98.62 130 MET A N 1
ATOM 994 C CA . MET A 1 130 ? 4.812 6.77 0.434 1 98.62 130 MET A CA 1
ATOM 995 C C . MET A 1 130 ? 4.363 8.203 0.17 1 98.62 130 MET A C 1
ATOM 997 O O . MET A 1 130 ? 4.512 9.07 1.03 1 98.62 130 MET A O 1
ATOM 1001 N N . ALA A 1 131 ? 3.85 8.438 -1.009 1 97.94 131 ALA A N 1
ATOM 1002 C CA . ALA A 1 131 ? 3.312 9.758 -1.317 1 97.94 131 ALA A CA 1
ATOM 1003 C C . ALA A 1 131 ? 2.205 10.141 -0.341 1 97.94 131 ALA A C 1
ATOM 1005 O O . ALA A 1 131 ? 2.178 11.266 0.167 1 97.94 131 ALA A O 1
ATOM 1006 N N . THR A 1 132 ? 1.305 9.242 -0.064 1 96.88 132 THR A N 1
ATOM 1007 C CA . THR A 1 132 ? 0.226 9.477 0.89 1 96.88 132 THR A CA 1
ATOM 1008 C C . THR A 1 132 ? 0.786 9.773 2.277 1 96.88 132 THR A C 1
ATOM 1010 O O . THR A 1 132 ? 0.364 10.727 2.932 1 96.88 132 THR A O 1
ATOM 1013 N N . VAL A 1 133 ? 1.748 9 2.693 1 98.56 133 VAL A N 1
ATOM 1014 C CA . VAL A 1 133 ? 2.322 9.164 4.027 1 98.56 133 VAL A CA 1
ATOM 1015 C C . VAL A 1 133 ? 3.078 10.492 4.105 1 98.56 133 VAL A C 1
ATOM 1017 O O . VAL A 1 133 ? 3.07 11.156 5.141 1 98.56 133 VAL A O 1
ATOM 1020 N N . ALA A 1 134 ? 3.736 10.828 3 1 98.62 134 ALA A N 1
ATOM 1021 C CA . ALA A 1 134 ? 4.391 12.133 2.957 1 98.62 134 ALA A CA 1
ATOM 1022 C C . ALA A 1 134 ? 3.395 13.258 3.217 1 98.62 134 ALA A C 1
ATOM 1024 O O . ALA A 1 134 ? 3.646 14.141 4.039 1 98.62 134 ALA A O 1
ATOM 1025 N N . TYR A 1 135 ? 2.279 13.211 2.584 1 95.94 135 TYR A N 1
ATOM 1026 C CA . TYR A 1 135 ? 1.237 14.219 2.766 1 95.94 135 TYR A CA 1
ATOM 1027 C C . TYR A 1 135 ? 0.744 14.234 4.207 1 95.94 135 TYR A C 1
ATOM 1029 O O . TYR A 1 135 ? 0.636 15.297 4.82 1 95.94 135 TYR A O 1
ATOM 1037 N N . GLN A 1 136 ? 0.436 13.07 4.727 1 96.25 136 GLN A N 1
ATOM 1038 C CA . GLN A 1 136 ? -0.091 12.969 6.082 1 96.25 136 GLN A CA 1
ATOM 1039 C C . GLN A 1 136 ? 0.92 13.469 7.109 1 96.25 136 GLN A C 1
ATOM 1041 O O . GLN A 1 136 ? 0.541 14.047 8.133 1 96.25 136 GLN A O 1
ATOM 1046 N N . THR A 1 137 ? 2.174 13.234 6.824 1 98.12 137 THR A N 1
ATOM 1047 C CA . THR A 1 137 ? 3.24 13.672 7.715 1 98.12 137 THR A CA 1
ATOM 1048 C C . THR A 1 137 ? 3.379 15.195 7.684 1 98.12 137 THR A C 1
ATOM 1050 O O . THR A 1 137 ? 3.268 15.859 8.719 1 98.12 137 THR A O 1
ATOM 1053 N N . LEU A 1 138 ? 3.557 15.734 6.484 1 96.88 138 LEU A N 1
ATOM 1054 C CA . LEU A 1 138 ? 3.803 17.172 6.324 1 96.88 138 LEU A CA 1
ATOM 1055 C C . LEU A 1 138 ? 2.592 17.984 6.77 1 96.88 138 LEU A C 1
ATOM 1057 O O . LEU A 1 138 ? 2.734 18.969 7.492 1 96.88 138 LEU A O 1
ATOM 1061 N N . HIS A 1 139 ? 1.44 17.578 6.348 1 92.69 139 HIS A N 1
ATOM 1062 C CA . HIS A 1 139 ? 0.223 18.297 6.699 1 92.69 139 HIS A CA 1
ATOM 1063 C C . HIS A 1 139 ? 0.026 18.344 8.211 1 92.69 139 HIS A C 1
ATOM 1065 O O . HIS A 1 139 ? -0.325 19.391 8.766 1 92.69 139 HIS A O 1
ATOM 1071 N N . SER A 1 140 ? 0.246 17.266 8.859 1 93.06 140 SER A N 1
ATOM 1072 C CA . SER A 1 140 ? 0.054 17.203 10.305 1 93.06 140 SER A CA 1
ATOM 1073 C C . SER A 1 140 ? 1.07 18.078 11.031 1 93.06 140 SER A C 1
ATOM 1075 O O . SER A 1 140 ? 0.74 18.719 12.031 1 93.06 140 SER A O 1
ATOM 1077 N N . VAL A 1 141 ? 2.285 18.047 10.57 1 94.38 141 VAL A N 1
ATOM 1078 C CA . VAL A 1 141 ? 3.324 18.875 11.172 1 94.38 141 VAL A CA 1
ATOM 1079 C C . VAL A 1 141 ? 2.969 20.359 11.008 1 94.38 141 VAL A C 1
ATOM 1081 O O . VAL A 1 141 ? 3.055 21.125 11.961 1 94.38 141 VAL A O 1
ATOM 1084 N N . ARG A 1 142 ? 2.533 20.703 9.828 1 92.38 142 ARG A N 1
ATOM 1085 C CA . ARG A 1 142 ? 2.154 22.078 9.555 1 92.38 142 ARG A CA 1
ATOM 1086 C C . ARG A 1 142 ? 0.979 22.5 10.422 1 92.38 142 ARG A C 1
ATOM 1088 O O . ARG A 1 142 ? 0.984 23.609 10.992 1 92.38 142 ARG A O 1
ATOM 1095 N N . THR A 1 143 ? 0.047 21.703 10.531 1 91.81 143 THR A N 1
ATOM 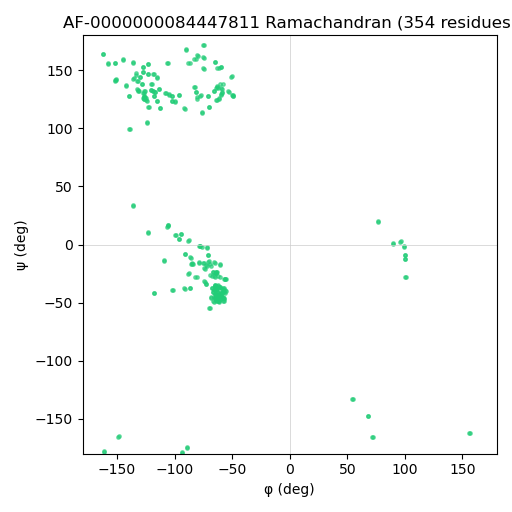1096 C CA . THR A 1 143 ? -1.141 22 11.32 1 91.81 143 THR A CA 1
ATOM 1097 C C . THR A 1 143 ? -0.781 22.141 12.797 1 91.81 143 THR A C 1
ATOM 1099 O O . THR A 1 143 ? -1.263 23.047 13.477 1 91.81 143 THR A O 1
ATOM 1102 N N . ARG A 1 144 ? 0.024 21.297 13.25 1 91.62 144 ARG A N 1
ATOM 1103 C CA . ARG A 1 144 ? 0.448 21.344 14.641 1 91.62 144 ARG A CA 1
ATOM 1104 C C . ARG A 1 144 ? 1.217 22.625 14.945 1 91.62 144 ARG A C 1
ATOM 1106 O O . ARG A 1 144 ? 0.991 23.266 15.969 1 91.62 144 ARG A O 1
ATOM 1113 N N . ARG A 1 145 ? 2.074 22.969 14.055 1 91.38 145 ARG A N 1
ATOM 1114 C CA . ARG A 1 145 ? 2.842 24.203 14.227 1 91.38 145 ARG A CA 1
ATOM 1115 C C . ARG A 1 145 ? 1.926 25.422 14.266 1 91.38 145 ARG A C 1
ATOM 1117 O O . ARG A 1 145 ? 2.123 26.328 15.078 1 91.38 145 ARG A O 1
ATOM 1124 N N . ARG A 1 146 ? 0.995 25.422 13.398 1 90.81 146 ARG A N 1
ATOM 1125 C CA . ARG A 1 146 ? 0.018 26.5 13.375 1 90.81 146 ARG A CA 1
ATOM 1126 C C . ARG A 1 146 ? -0.751 26.578 14.695 1 90.81 146 ARG A C 1
ATOM 1128 O O . ARG A 1 146 ? -0.953 27.656 15.242 1 90.81 146 ARG A O 1
ATOM 1135 N N . ARG A 1 147 ? -1.103 25.484 15.117 1 88 147 ARG A N 1
ATOM 1136 C CA . ARG A 1 147 ? -1.835 25.406 16.375 1 88 147 ARG A CA 1
ATOM 1137 C C . ARG A 1 147 ? -0.974 25.906 17.547 1 88 147 ARG A C 1
ATOM 1139 O O . ARG A 1 147 ? -1.435 26.688 18.375 1 88 147 ARG A O 1
ATOM 1146 N N . ASP A 1 148 ? 0.186 25.469 17.516 1 89.38 148 ASP A N 1
ATOM 1147 C CA . ASP A 1 148 ? 1.103 25.812 18.594 1 89.38 148 ASP A CA 1
ATOM 1148 C C . ASP A 1 148 ? 1.422 27.312 18.578 1 89.38 148 ASP A C 1
ATOM 1150 O O . ASP A 1 148 ? 1.759 27.891 19.609 1 89.38 148 ASP A O 1
ATOM 1154 N N . SER A 1 149 ? 1.265 27.891 17.453 1 92.19 149 SER A N 1
ATOM 1155 C CA . SER A 1 149 ? 1.545 29.328 17.328 1 92.19 149 SER A CA 1
ATOM 1156 C C . SER A 1 149 ? 0.298 30.156 17.594 1 92.19 149 SER A C 1
ATOM 1158 O O . SER A 1 149 ? 0.344 31.391 17.531 1 92.19 149 SER A O 1
ATOM 1160 N N . GLY A 1 150 ? -0.781 29.484 17.719 1 90.56 150 GLY A N 1
ATOM 1161 C CA . GLY A 1 150 ? -2 30.188 18.094 1 90.56 150 GLY A CA 1
ATOM 1162 C C . GLY A 1 150 ? -2.887 30.5 16.906 1 90.56 150 GLY A C 1
ATOM 1163 O O . GLY A 1 150 ? -3.912 31.172 17.062 1 90.56 150 GLY A O 1
ATOM 1164 N N . GLU A 1 151 ? -2.5 30.172 15.695 1 88.12 151 GLU A N 1
ATOM 1165 C CA . GLU A 1 151 ? -3.25 30.469 14.484 1 88.12 151 GLU A CA 1
ATOM 1166 C C . GLU A 1 151 ? -4.438 29.531 14.312 1 88.12 151 GLU A C 1
ATOM 1168 O O . GLU A 1 151 ? -5.285 29.734 13.445 1 88.12 151 GLU A O 1
ATOM 1173 N N . GLY A 1 152 ? -4.574 28.594 15.25 1 80.12 152 GLY A N 1
ATOM 1174 C CA . GLY A 1 152 ? -5.691 27.656 15.18 1 80.12 152 GLY A CA 1
ATOM 1175 C C . GLY A 1 152 ? -5.555 26.641 14.055 1 80.12 152 GLY A C 1
ATOM 1176 O O . GLY A 1 152 ? -4.473 26.484 13.492 1 80.12 152 GLY A O 1
ATOM 1177 N N . GLU A 1 153 ? -6.672 25.922 13.711 1 79.62 153 GLU A N 1
ATOM 1178 C CA . GLU A 1 153 ? -6.691 24.906 12.672 1 79.62 153 GLU A CA 1
ATOM 1179 C C . GLU A 1 153 ? -6.828 25.531 11.289 1 79.62 153 GLU A C 1
ATOM 1181 O O . GLU A 1 153 ? -7.648 26.422 11.086 1 79.62 153 GLU A O 1
ATOM 1186 N N . PRO A 1 154 ? -5.992 25.109 10.438 1 80.25 154 PRO A N 1
ATOM 1187 C CA . PRO A 1 154 ? -6.152 25.641 9.078 1 80.25 154 PRO A CA 1
ATOM 1188 C C . PRO A 1 154 ? -7.492 25.281 8.453 1 80.25 154 PRO A C 1
ATOM 1190 O O . PRO A 1 154 ? -8.086 24.266 8.812 1 80.25 154 PRO A O 1
ATOM 1193 N N . PRO A 1 155 ? -7.891 26.203 7.543 1 80.81 155 PRO A N 1
ATOM 1194 C CA . PRO A 1 155 ? -9.117 25.859 6.824 1 80.81 155 PRO A CA 1
ATOM 1195 C C . PRO A 1 155 ? -8.961 24.625 5.941 1 80.81 155 PRO A C 1
ATOM 1197 O O . PRO A 1 155 ? -7.836 24.219 5.637 1 80.81 155 PRO A O 1
ATOM 1200 N N . LEU A 1 156 ? -10.133 24.016 5.672 1 85.19 156 LEU A N 1
ATOM 1201 C CA . LEU A 1 156 ? -10.133 22.891 4.75 1 85.19 156 LEU A CA 1
ATOM 1202 C C . LEU A 1 156 ? -9.648 23.312 3.369 1 85.19 156 LEU A C 1
ATOM 1204 O O . LEU A 1 156 ? -10.109 24.312 2.82 1 85.19 156 LEU A O 1
ATOM 1208 N N . SER A 1 157 ? -8.68 22.594 2.926 1 83.25 157 SER A N 1
ATOM 1209 C CA . SER A 1 157 ? -8.219 22.875 1.567 1 83.25 157 SER A CA 1
ATOM 1210 C C . SER A 1 157 ? -9.312 22.578 0.546 1 83.25 157 SER A C 1
ATOM 1212 O O . SER A 1 157 ? -10.008 21.578 0.642 1 83.25 157 SER A O 1
ATOM 1214 N N . PRO A 1 158 ? -9.477 23.516 -0.397 1 84.81 158 PRO A N 1
ATOM 1215 C CA . PRO A 1 158 ? -10.508 23.281 -1.411 1 84.81 158 PRO A CA 1
ATOM 1216 C C . PRO A 1 158 ? -10.32 21.969 -2.16 1 84.81 158 PRO A C 1
ATOM 1218 O O . PRO A 1 158 ? -11.297 21.328 -2.559 1 84.81 158 PRO A O 1
ATOM 1221 N N . GLY A 1 159 ? -9.133 21.578 -2.268 1 86.94 159 GLY A N 1
ATOM 1222 C CA . GLY A 1 159 ? -8.828 20.391 -3.033 1 86.94 159 GLY A CA 1
ATOM 1223 C C . GLY A 1 159 ? -9.266 19.109 -2.338 1 86.94 159 GLY A C 1
ATOM 1224 O O . GLY A 1 159 ? -9.43 18.078 -2.982 1 86.94 159 GLY A O 1
ATOM 1225 N N . ILE A 1 160 ? -9.492 19.188 -1.102 1 91.06 160 ILE A N 1
ATOM 1226 C CA . ILE A 1 160 ? -9.812 17.984 -0.34 1 91.06 160 ILE A CA 1
ATOM 1227 C C . ILE A 1 160 ? -11.32 17.734 -0.383 1 91.06 160 ILE A C 1
ATOM 1229 O O . ILE A 1 160 ? -11.773 16.609 -0.179 1 91.06 160 ILE A O 1
ATOM 1233 N N . VAL A 1 161 ? -12.117 18.828 -0.592 1 93.81 161 VAL A N 1
ATOM 1234 C CA . VAL A 1 161 ? -13.57 18.703 -0.641 1 93.81 161 VAL A CA 1
ATOM 1235 C C . VAL A 1 161 ? -13.977 17.812 -1.823 1 93.81 161 VAL A C 1
ATOM 1237 O O . VAL A 1 161 ? -13.531 18.047 -2.953 1 93.81 161 VAL A O 1
ATOM 1240 N N . GLY A 1 162 ? -14.727 16.75 -1.564 1 95.31 162 GLY A N 1
ATOM 1241 C CA . GLY A 1 162 ? -15.203 15.859 -2.605 1 95.31 162 GLY A CA 1
ATOM 1242 C C . GLY A 1 162 ? -14.328 14.633 -2.791 1 95.31 162 GLY A C 1
ATOM 1243 O O . GLY A 1 162 ? -14.625 13.766 -3.613 1 95.31 162 GLY A O 1
ATOM 1244 N N . THR A 1 163 ? -13.328 14.484 -2.008 1 94.62 163 THR A N 1
ATOM 1245 C CA . THR A 1 163 ? -12.352 13.422 -2.23 1 94.62 163 THR A CA 1
ATOM 1246 C C . THR A 1 163 ? -12.805 12.117 -1.574 1 94.62 163 THR A C 1
ATOM 1248 O O . THR A 1 163 ? -12.281 11.047 -1.889 1 94.62 163 THR A O 1
ATOM 1251 N N . CYS A 1 164 ? -13.742 12.258 -0.693 1 97.25 164 CYS A N 1
ATOM 1252 C CA . CYS A 1 164 ? -14.273 11.062 -0.039 1 97.25 164 CYS A CA 1
ATOM 1253 C C . CYS A 1 164 ? -15.625 11.344 0.597 1 97.25 164 CYS A C 1
ATOM 1255 O O . CYS A 1 164 ? -16.125 12.469 0.538 1 97.25 164 CYS A O 1
ATOM 1257 N N . TYR A 1 165 ? -16.156 10.312 1.256 1 97.69 165 TYR A N 1
ATOM 1258 C CA . TYR A 1 165 ? -17.484 10.383 1.862 1 97.69 165 TYR A CA 1
ATOM 1259 C C . TYR A 1 165 ? -17.547 11.477 2.924 1 97.69 165 TYR A C 1
ATOM 1261 O O . TYR A 1 165 ? -18.453 12.312 2.924 1 97.69 165 TYR A O 1
ATOM 1269 N N . ALA A 1 166 ? -16.594 11.562 3.805 1 96.75 166 ALA A N 1
ATOM 1270 C CA . ALA A 1 166 ? -16.562 12.523 4.906 1 96.75 166 ALA A CA 1
ATOM 1271 C C . ALA A 1 166 ? -16.391 13.945 4.391 1 96.75 166 ALA A C 1
ATOM 1273 O O . ALA A 1 166 ? -16.828 14.906 5.023 1 96.75 166 ALA A O 1
ATOM 1274 N N . TYR A 1 167 ? -15.773 14.086 3.258 1 96.69 167 TYR A N 1
ATOM 1275 C CA . TYR A 1 167 ? -15.5 15.422 2.73 1 96.69 167 TYR A CA 1
ATOM 1276 C C . TYR A 1 167 ? -16.438 15.75 1.572 1 96.69 167 TYR A C 1
ATOM 1278 O O . TYR A 1 167 ? -16.109 16.578 0.72 1 96.69 167 TYR A O 1
ATOM 1286 N N . ALA A 1 168 ? -17.469 15.023 1.455 1 97.19 168 ALA A N 1
ATOM 1287 C CA . ALA A 1 168 ? -18.516 15.445 0.52 1 97.19 168 ALA A CA 1
ATOM 1288 C C . ALA A 1 168 ? -18.906 16.906 0.763 1 97.19 168 ALA A C 1
ATOM 1290 O O . ALA A 1 168 ? -19 17.344 1.911 1 97.19 168 ALA A O 1
ATOM 1291 N N . PRO A 1 169 ? -19.219 17.609 -0.321 1 94.75 169 PRO A N 1
ATOM 1292 C CA . PRO A 1 169 ? -19.516 19.031 -0.168 1 94.75 169 PRO A CA 1
ATOM 1293 C C . PRO A 1 169 ? -20.641 19.297 0.818 1 94.75 169 PRO A C 1
ATOM 1295 O O . PRO A 1 169 ? -20.641 20.312 1.506 1 94.75 169 PRO A O 1
ATOM 1298 N N . ASP A 1 170 ? -21.547 18.391 0.939 1 94.56 170 ASP A N 1
ATOM 1299 C CA . ASP A 1 170 ? -22.703 18.609 1.807 1 94.56 170 ASP A CA 1
ATOM 1300 C C . ASP A 1 170 ? -22.594 17.781 3.086 1 94.56 170 ASP A C 1
ATOM 1302 O O . ASP A 1 170 ? -23.578 17.594 3.805 1 94.56 170 ASP A O 1
ATOM 1306 N N . SER A 1 171 ? -21.453 17.266 3.395 1 95.62 171 SER A N 1
ATOM 1307 C CA . SER A 1 171 ? -21.266 16.438 4.586 1 95.62 171 SER A CA 1
ATOM 1308 C C . SER A 1 171 ? -21.25 17.281 5.852 1 95.62 171 SER A C 1
ATOM 1310 O O . SER A 1 171 ? -20.875 18.453 5.812 1 95.62 171 SER A O 1
ATOM 1312 N N . PRO A 1 172 ? -21.672 16.688 6.918 1 94.94 172 PRO A N 1
ATOM 1313 C CA . PRO A 1 172 ? -21.609 17.422 8.188 1 94.94 172 PRO A CA 1
ATOM 1314 C C . PRO A 1 172 ? -20.172 17.812 8.562 1 94.94 172 PRO A C 1
ATOM 1316 O O . PRO A 1 172 ? -19.969 18.828 9.242 1 94.94 172 PRO A O 1
ATOM 1319 N N . VAL A 1 173 ? -19.188 17.062 8.125 1 94.38 173 VAL A N 1
ATOM 1320 C CA . VAL A 1 173 ? -17.797 17.344 8.43 1 94.38 173 VAL A CA 1
ATOM 1321 C C . VAL A 1 173 ? -17.375 18.656 7.762 1 94.38 173 VAL A C 1
ATOM 1323 O O . VAL A 1 173 ? -16.797 19.531 8.414 1 94.38 173 VAL A O 1
ATOM 1326 N N . VAL A 1 174 ? -17.672 18.766 6.48 1 93.88 174 VAL A N 1
ATOM 1327 C CA . VAL A 1 174 ? -17.312 19.969 5.734 1 93.88 174 VAL A CA 1
ATOM 1328 C C . VAL A 1 174 ? -18.062 21.172 6.297 1 93.88 174 VAL A C 1
ATOM 1330 O O . VAL A 1 174 ? -17.484 22.266 6.418 1 93.88 174 VAL A O 1
ATOM 1333 N N . ARG A 1 175 ? -19.281 21.047 6.691 1 91.81 175 ARG A N 1
ATOM 1334 C CA . ARG A 1 175 ? -20.078 22.141 7.266 1 91.81 175 ARG A CA 1
ATOM 1335 C C . ARG A 1 175 ? -19.453 22.641 8.562 1 91.81 175 ARG A C 1
ATOM 1337 O O . ARG A 1 175 ? -19.391 23.844 8.797 1 91.81 175 ARG A O 1
ATOM 1344 N N . ARG A 1 176 ? -19 21.75 9.32 1 89.38 176 ARG A N 1
ATOM 1345 C CA . ARG A 1 176 ? -18.422 22.094 10.617 1 89.38 176 ARG A CA 1
ATOM 1346 C C . ARG A 1 176 ? -17.062 22.766 10.453 1 89.38 176 ARG A C 1
ATOM 1348 O O . ARG A 1 176 ? -16.688 23.625 11.258 1 89.38 176 ARG A O 1
ATOM 1355 N N . ARG A 1 177 ? -16.375 22.359 9.492 1 84.75 177 ARG A N 1
ATOM 1356 C CA . ARG A 1 177 ? -15.023 22.875 9.305 1 84.75 177 ARG A CA 1
ATOM 1357 C C . ARG A 1 177 ? -15.039 24.219 8.594 1 84.75 177 ARG A C 1
ATOM 1359 O O . ARG A 1 177 ? -14.062 24.969 8.664 1 84.75 177 ARG A O 1
ATOM 1366 N N . LYS A 1 178 ? -15.984 24.547 7.785 1 74.5 178 LYS A N 1
ATOM 1367 C CA . LYS A 1 178 ? -16.125 25.844 7.129 1 74.5 178 LYS A CA 1
ATOM 1368 C C . LYS A 1 178 ? -16.594 26.906 8.109 1 74.5 178 LYS A C 1
ATOM 1370 O O . LYS A 1 178 ? -16.359 28.109 7.902 1 74.5 178 LYS A O 1
ATOM 1375 N N . GLY A 1 179 ? -17.391 26.531 9.094 1 60.19 179 GLY A N 1
ATOM 1376 C CA . GLY A 1 179 ? -17.969 27.516 10 1 60.19 179 GLY A CA 1
ATOM 1377 C C . GLY A 1 179 ? -17.047 27.875 11.148 1 60.19 179 GLY A C 1
ATOM 1378 O O . GLY A 1 179 ? -16.062 27.188 11.406 1 60.19 179 GLY A O 1
ATOM 1379 N N . MET B 1 1 ? 18.266 -2.145 9.516 1 80.44 1 MET B N 1
ATOM 1380 C CA . MET B 1 1 ? 17.797 -1.425 8.336 1 80.44 1 MET B CA 1
ATOM 1381 C C . MET B 1 1 ? 18.938 -1.151 7.367 1 80.44 1 MET B C 1
ATOM 1383 O O . MET B 1 1 ? 19.953 -0.554 7.746 1 80.44 1 MET B O 1
ATOM 1387 N N . PRO B 1 2 ? 18.797 -1.705 6.262 1 92.56 2 PRO B N 1
ATOM 1388 C CA . PRO B 1 2 ? 19.922 -1.679 5.312 1 92.56 2 PRO B CA 1
ATOM 1389 C C . PRO B 1 2 ? 20.141 -0.296 4.703 1 92.56 2 PRO B C 1
ATOM 1391 O O . PRO B 1 2 ? 21.109 -0.093 3.963 1 92.56 2 PRO B O 1
ATOM 1394 N N . LEU B 1 3 ? 19.297 0.676 5.043 1 96.69 3 LEU B N 1
ATOM 1395 C CA . LEU B 1 3 ? 19.453 2.021 4.496 1 96.69 3 LEU B CA 1
ATOM 1396 C C . LEU B 1 3 ? 20.531 2.793 5.246 1 96.69 3 LEU B C 1
ATOM 1398 O O . LEU B 1 3 ? 20.922 2.408 6.352 1 96.69 3 LEU B O 1
ATOM 1402 N N . SER B 1 4 ? 21 3.875 4.617 1 97.56 4 SER B N 1
ATOM 1403 C CA . SER B 1 4 ? 22 4.734 5.254 1 97.56 4 SER B CA 1
ATOM 1404 C C . SER B 1 4 ? 21.469 5.312 6.562 1 97.56 4 SER B C 1
ATOM 1406 O O . SER B 1 4 ? 20.266 5.484 6.73 1 97.56 4 SER B O 1
ATOM 1408 N N . GLN B 1 5 ? 22.391 5.605 7.457 1 97.31 5 GLN B N 1
ATOM 1409 C CA . GLN B 1 5 ? 22 6.195 8.734 1 97.31 5 GLN B CA 1
ATOM 1410 C C . GLN B 1 5 ? 21.281 7.523 8.531 1 97.31 5 GLN B C 1
ATOM 1412 O O . GLN B 1 5 ? 21.781 8.398 7.82 1 97.31 5 GLN B O 1
ATOM 1417 N N . PRO B 1 6 ? 20.219 7.656 9.102 1 96.19 6 PRO B N 1
ATOM 1418 C CA . PRO B 1 6 ? 19.5 8.914 8.922 1 96.19 6 PRO B CA 1
ATOM 1419 C C . PRO B 1 6 ? 20.109 10.07 9.711 1 96.19 6 PRO B C 1
ATOM 1421 O O . PRO B 1 6 ? 20.844 9.844 10.664 1 96.19 6 PRO B O 1
ATOM 1424 N N . VAL B 1 7 ? 19.781 11.25 9.328 1 96.88 7 VAL B N 1
ATOM 1425 C CA . VAL B 1 7 ? 20.094 12.438 10.109 1 96.88 7 VAL B CA 1
ATOM 1426 C C . VAL B 1 7 ? 19.156 12.531 11.305 1 96.88 7 VAL B C 1
ATOM 1428 O O . VAL B 1 7 ? 18.203 11.758 11.414 1 96.88 7 VAL B O 1
ATOM 1431 N N . ALA B 1 8 ? 19.469 13.508 12.211 1 98.06 8 ALA B N 1
ATOM 1432 C CA . ALA B 1 8 ? 18.594 13.695 13.367 1 98.06 8 ALA B CA 1
ATOM 1433 C C . ALA B 1 8 ? 17.172 14.023 12.922 1 98.06 8 ALA B C 1
ATOM 1435 O O . ALA B 1 8 ? 16.969 14.906 12.094 1 98.06 8 ALA B O 1
ATOM 1436 N N . ARG B 1 9 ? 16.25 13.289 13.531 1 98.56 9 ARG B N 1
ATOM 1437 C CA . ARG B 1 9 ? 14.867 13.391 13.094 1 98.56 9 ARG B CA 1
ATOM 1438 C C . ARG B 1 9 ? 13.914 12.844 14.148 1 98.56 9 ARG B C 1
ATOM 1440 O O . ARG B 1 9 ? 14.352 12.203 15.109 1 98.56 9 ARG B O 1
ATOM 1447 N N . SER B 1 10 ? 12.648 13.18 14.008 1 98.38 10 SER B N 1
ATOM 1448 C CA . SER B 1 10 ? 11.633 12.695 14.938 1 98.38 10 SER B CA 1
ATOM 1449 C C . SER B 1 10 ? 10.461 12.062 14.195 1 98.38 10 SER B C 1
ATOM 1451 O O . SER B 1 10 ? 10.016 12.57 13.164 1 98.38 10 SER B O 1
ATOM 1453 N N . LEU B 1 11 ? 9.984 10.945 14.719 1 98.69 11 LEU B N 1
ATOM 1454 C CA . LEU B 1 11 ? 8.852 10.234 14.148 1 98.69 11 LEU B CA 1
ATOM 1455 C C . LEU B 1 11 ? 7.574 11.062 14.258 1 98.69 11 LEU B C 1
ATOM 1457 O O . LEU B 1 11 ? 7.289 11.625 15.32 1 98.69 11 LEU B O 1
ATOM 1461 N N . GLN B 1 12 ? 6.859 11.133 13.117 1 98.44 12 GLN B N 1
ATOM 1462 C CA . GLN B 1 12 ? 5.652 11.953 13.094 1 98.44 12 GLN B CA 1
ATOM 1463 C C . GLN B 1 12 ? 4.414 11.109 12.805 1 98.44 12 GLN B C 1
ATOM 1465 O O . GLN B 1 12 ? 3.363 11.305 13.414 1 98.44 12 GLN B O 1
ATOM 1470 N N . HIS B 1 13 ? 4.523 10.219 11.922 1 98.62 13 HIS B N 1
ATOM 1471 C CA . HIS B 1 13 ? 3.383 9.469 11.406 1 98.62 13 HIS B CA 1
ATOM 1472 C C . HIS B 1 13 ? 3.756 8.016 11.141 1 98.62 13 HIS B C 1
ATOM 1474 O O . HIS B 1 13 ? 4.844 7.73 10.633 1 98.62 13 HIS B O 1
ATOM 1480 N N . ASN B 1 14 ? 2.904 7.094 11.516 1 98.69 14 ASN B N 1
ATOM 1481 C CA . ASN B 1 14 ? 3.037 5.672 11.219 1 98.69 14 ASN B CA 1
ATOM 1482 C C . ASN B 1 14 ? 1.861 5.164 10.391 1 98.69 14 ASN B C 1
ATOM 1484 O O . ASN B 1 14 ? 0.703 5.43 10.711 1 98.69 14 ASN B O 1
ATOM 1488 N N . ARG B 1 15 ? 2.166 4.445 9.352 1 98.81 15 ARG B N 1
ATOM 1489 C CA . ARG B 1 15 ? 1.17 3.641 8.656 1 98.81 15 ARG B CA 1
ATOM 1490 C C . ARG B 1 15 ? 1.625 2.191 8.531 1 98.81 15 ARG B C 1
ATOM 1492 O O . ARG B 1 15 ? 2.713 1.916 8.023 1 98.81 15 ARG B O 1
ATOM 1499 N N . ASP B 1 16 ? 0.832 1.265 8.984 1 98.88 16 ASP B N 1
ATOM 1500 C CA . ASP B 1 16 ? 1.055 -0.17 8.836 1 98.88 16 ASP B CA 1
ATOM 1501 C C . ASP B 1 16 ? -0.053 -0.811 8 1 98.88 16 ASP B C 1
ATOM 1503 O O . ASP B 1 16 ? -1.238 -0.581 8.25 1 98.88 16 ASP B O 1
ATOM 1507 N N . ILE B 1 17 ? 0.346 -1.59 7.043 1 98.88 17 ILE B N 1
ATOM 1508 C CA . ILE B 1 17 ? -0.585 -2.326 6.195 1 98.88 17 ILE B CA 1
ATOM 1509 C C . ILE B 1 17 ? -0.249 -3.814 6.234 1 98.88 17 ILE B C 1
ATOM 1511 O O . ILE B 1 17 ? 0.895 -4.207 5.988 1 98.88 17 ILE B O 1
ATOM 1515 N N . ALA B 1 18 ? -1.181 -4.594 6.578 1 98.88 18 ALA B N 1
ATOM 1516 C CA . ALA B 1 18 ? -1.048 -6.047 6.559 1 98.88 18 ALA B CA 1
ATOM 1517 C C . ALA B 1 18 ? -2.004 -6.672 5.547 1 98.88 18 ALA B C 1
ATOM 1519 O O . ALA B 1 18 ? -3.215 -6.445 5.605 1 98.88 18 ALA B O 1
ATOM 1520 N N . LEU B 1 19 ? -1.486 -7.43 4.621 1 98.88 19 LEU B N 1
ATOM 1521 C CA . LEU B 1 19 ? -2.301 -8.141 3.639 1 98.88 19 LEU B 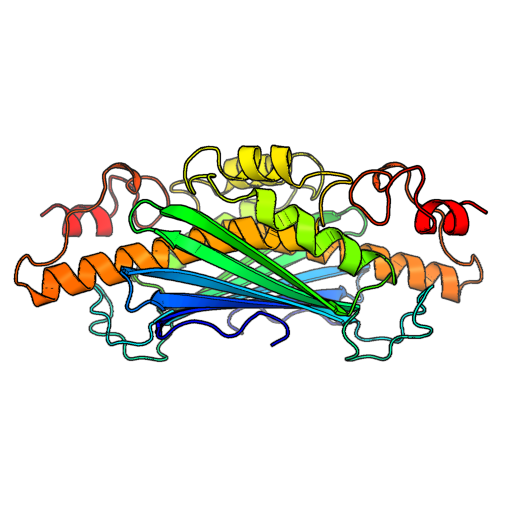CA 1
ATOM 1522 C C . LEU B 1 19 ? -2.08 -9.641 3.734 1 98.88 19 LEU B C 1
ATOM 1524 O O . LEU B 1 19 ? -0.948 -10.102 3.916 1 98.88 19 LEU B O 1
ATOM 1528 N N . ARG B 1 20 ? -3.146 -10.383 3.637 1 98.88 20 ARG B N 1
ATOM 1529 C CA . ARG B 1 20 ? -3.137 -11.844 3.678 1 98.88 20 ARG B CA 1
ATOM 1530 C C . ARG B 1 20 ? -3.961 -12.43 2.535 1 98.88 20 ARG B C 1
ATOM 1532 O O . ARG B 1 20 ? -5.062 -11.953 2.256 1 98.88 20 ARG B O 1
ATOM 1539 N N . GLY B 1 21 ? -3.396 -13.375 1.869 1 98.88 21 GLY B N 1
ATOM 1540 C CA . GLY B 1 21 ? -4.109 -14.141 0.863 1 98.88 21 GLY B CA 1
ATOM 1541 C C . GLY B 1 21 ? -4.41 -15.562 1.305 1 98.88 21 GLY B C 1
ATOM 1542 O O . GLY B 1 21 ? -3.523 -16.266 1.785 1 98.88 21 GLY B O 1
ATOM 1543 N N . TYR B 1 22 ? -5.633 -15.938 1.143 1 98.88 22 TYR B N 1
ATOM 1544 C CA . TYR B 1 22 ? -6.094 -17.25 1.567 1 98.88 22 TYR B CA 1
ATOM 1545 C C . TYR B 1 22 ? -6.699 -18.016 0.399 1 98.88 22 TYR B C 1
ATOM 1547 O O . TYR B 1 22 ? -7.348 -17.438 -0.471 1 98.88 22 TYR B O 1
ATOM 1555 N N . GLU B 1 23 ? -6.52 -19.312 0.44 1 98.75 23 GLU B N 1
ATOM 1556 C CA . GLU B 1 23 ? -7.27 -20.219 -0.421 1 98.75 23 GLU B CA 1
ATOM 1557 C C . GLU B 1 23 ? -8.438 -20.844 0.332 1 98.75 23 GLU B C 1
ATOM 1559 O O . GLU B 1 23 ? -8.234 -21.5 1.363 1 98.75 23 GLU B O 1
ATOM 1564 N N . ARG B 1 24 ? -9.586 -20.656 -0.198 1 98.44 24 ARG B N 1
ATOM 1565 C CA . ARG B 1 24 ? -10.781 -21.234 0.397 1 98.44 24 ARG B CA 1
ATOM 1566 C C . ARG B 1 24 ? -10.953 -22.688 -0.038 1 98.44 24 ARG B C 1
ATOM 1568 O O . ARG B 1 24 ? -10.523 -23.062 -1.126 1 98.44 24 ARG B O 1
ATOM 1575 N N . GLU B 1 25 ? -11.711 -23.422 0.719 1 97.5 25 GLU B N 1
ATOM 1576 C CA . GLU B 1 25 ? -12.008 -24.812 0.375 1 97.5 25 GLU B CA 1
ATOM 1577 C C . GLU B 1 25 ? -12.992 -24.891 -0.784 1 97.5 25 GLU B C 1
ATOM 1579 O O . GLU B 1 25 ? -13.07 -25.922 -1.468 1 97.5 25 GLU B O 1
ATOM 1584 N N . ASP B 1 26 ? -13.703 -23.844 -0.988 1 97 26 ASP B N 1
ATOM 1585 C CA . ASP B 1 26 ? -14.719 -23.859 -2.037 1 97 26 ASP B CA 1
ATOM 1586 C C . ASP B 1 26 ? -14.125 -23.453 -3.383 1 97 26 ASP B C 1
ATOM 1588 O O . ASP B 1 26 ? -14.852 -23.281 -4.363 1 97 26 ASP B O 1
ATOM 1592 N N . GLY B 1 27 ? -12.859 -23.234 -3.432 1 96.12 27 GLY B N 1
ATOM 1593 C CA . GLY B 1 27 ? -12.18 -22.984 -4.691 1 96.12 27 GLY B CA 1
ATOM 1594 C C . GLY B 1 27 ? -11.914 -21.5 -4.938 1 96.12 27 GLY B C 1
ATOM 1595 O O . GLY B 1 27 ? -11.18 -21.141 -5.859 1 96.12 27 GLY B O 1
ATOM 1596 N N . SER B 1 28 ? -12.484 -20.672 -4.109 1 98.44 28 SER B N 1
ATOM 1597 C CA . SER B 1 28 ? -12.242 -19.234 -4.215 1 98.44 28 SER B CA 1
ATOM 1598 C C . SER B 1 28 ? -11.102 -18.797 -3.307 1 98.44 28 SER B C 1
ATOM 1600 O O . SER B 1 28 ? -10.398 -19.625 -2.732 1 98.44 28 SER B O 1
ATOM 1602 N N . PHE B 1 29 ? -10.859 -17.484 -3.334 1 98.88 29 PHE B N 1
ATOM 1603 C CA . PHE B 1 29 ? -9.773 -16.922 -2.535 1 98.88 29 PHE B CA 1
ATOM 1604 C C . PHE B 1 29 ? -10.242 -15.703 -1.764 1 98.88 29 PHE B C 1
ATOM 1606 O O . PHE B 1 29 ? -11.031 -14.906 -2.275 1 98.88 29 PHE B O 1
ATOM 1613 N N . ASP B 1 30 ? -9.781 -15.578 -0.543 1 98.94 30 ASP B N 1
ATOM 1614 C CA . ASP B 1 30 ? -9.961 -14.352 0.22 1 98.94 30 ASP B CA 1
ATOM 1615 C C . ASP B 1 30 ? -8.664 -13.555 0.296 1 98.94 30 ASP B C 1
ATOM 1617 O O . ASP B 1 30 ? -7.609 -14.102 0.626 1 98.94 30 ASP B O 1
ATOM 1621 N N . ILE B 1 31 ? -8.758 -12.312 -0.033 1 98.94 31 ILE B N 1
ATOM 1622 C CA . ILE B 1 31 ? -7.688 -11.352 0.182 1 98.94 31 ILE B CA 1
ATOM 1623 C C . ILE B 1 31 ? -8.109 -10.328 1.233 1 98.94 31 ILE B C 1
ATOM 1625 O O . ILE B 1 31 ? -9.078 -9.586 1.032 1 98.94 31 ILE B O 1
ATOM 1629 N N . GLU B 1 32 ? -7.387 -10.297 2.35 1 98.88 32 GLU B N 1
ATOM 1630 C CA . GLU B 1 32 ? -7.723 -9.391 3.441 1 98.88 32 GLU B CA 1
ATOM 1631 C C . GLU B 1 32 ? -6.621 -8.352 3.652 1 98.88 32 GLU B C 1
ATOM 1633 O O . GLU B 1 32 ? -5.438 -8.648 3.469 1 98.88 32 GLU B O 1
ATOM 1638 N N . ALA B 1 33 ? -7.059 -7.184 3.979 1 98.88 33 ALA B N 1
ATOM 1639 C CA . ALA B 1 33 ? -6.117 -6.109 4.289 1 98.88 33 ALA B CA 1
ATOM 1640 C C . ALA B 1 33 ? -6.547 -5.348 5.539 1 98.88 33 ALA B C 1
ATOM 1642 O O . ALA B 1 33 ? -7.742 -5.191 5.801 1 98.88 33 ALA B O 1
ATOM 1643 N N . ARG B 1 34 ? -5.598 -4.969 6.289 1 98.88 34 ARG B N 1
ATOM 1644 C CA . ARG B 1 34 ? -5.777 -4.055 7.41 1 98.88 34 ARG B CA 1
ATOM 1645 C C . ARG B 1 34 ? -4.812 -2.879 7.32 1 98.88 34 ARG B C 1
ATOM 1647 O O . ARG B 1 34 ? -3.621 -3.064 7.062 1 98.88 34 ARG B O 1
ATOM 1654 N N . LEU B 1 35 ? -5.316 -1.672 7.449 1 98.81 35 LEU B N 1
A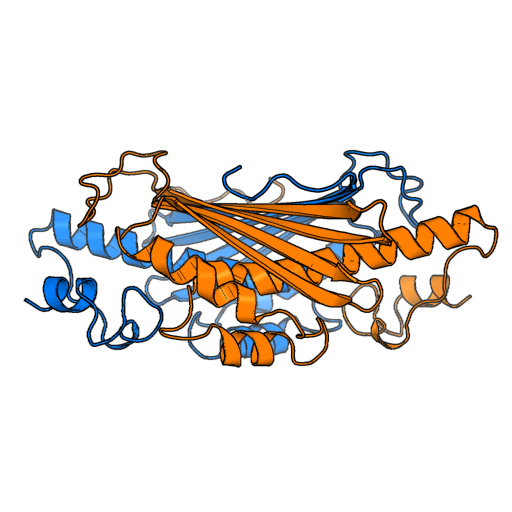TOM 1655 C CA . LEU B 1 35 ? -4.52 -0.451 7.48 1 98.81 35 LEU B CA 1
ATOM 1656 C C . LEU B 1 35 ? -4.68 0.267 8.82 1 98.81 35 LEU B C 1
ATOM 1658 O O . LEU B 1 35 ? -5.801 0.494 9.273 1 98.81 35 LEU B O 1
ATOM 1662 N N . THR B 1 36 ? -3.561 0.584 9.453 1 98.81 36 THR B N 1
ATOM 1663 C CA . THR B 1 36 ? -3.568 1.349 10.695 1 98.81 36 THR B CA 1
ATOM 1664 C C . THR B 1 36 ? -2.656 2.568 10.586 1 98.81 36 THR B C 1
ATOM 1666 O O . THR B 1 36 ? -1.496 2.449 10.188 1 98.81 36 THR B O 1
ATOM 1669 N N . ASP B 1 37 ? -3.162 3.705 10.898 1 98.69 37 ASP B N 1
ATOM 1670 C CA . ASP B 1 37 ? -2.404 4.949 11 1 98.69 37 ASP B CA 1
ATOM 1671 C C . ASP B 1 37 ? -2.371 5.453 12.438 1 98.69 37 ASP B C 1
ATOM 1673 O O . ASP B 1 37 ? -3.406 5.516 13.109 1 98.69 37 ASP B O 1
ATOM 1677 N N . THR B 1 38 ? -1.214 5.832 12.891 1 98.56 38 THR B N 1
ATOM 1678 C CA . THR B 1 38 ? -1.07 6.473 14.195 1 98.56 38 THR B CA 1
ATOM 1679 C C . THR B 1 38 ? -0.124 7.668 14.109 1 98.56 38 THR B C 1
ATOM 1681 O O . THR B 1 38 ? 0.677 7.766 13.18 1 98.56 38 THR B O 1
ATOM 1684 N N . LYS B 1 39 ? -0.28 8.594 15.039 1 97.88 39 LYS B N 1
ATOM 1685 C CA . LYS B 1 39 ? 0.646 9.711 15.188 1 97.88 39 LYS B CA 1
ATOM 1686 C C . LYS B 1 39 ? 1.547 9.523 16.406 1 97.88 39 LYS B C 1
ATOM 1688 O O . LYS B 1 39 ? 1.187 8.812 17.344 1 97.88 39 LYS B O 1
ATOM 1693 N N . ALA B 1 40 ? 2.646 10.18 16.312 1 97.31 40 ALA B N 1
ATOM 1694 C CA . ALA B 1 40 ? 3.625 10.039 17.391 1 97.31 40 ALA B CA 1
ATOM 1695 C C . ALA B 1 40 ? 3.467 11.156 18.422 1 97.31 40 ALA B C 1
ATOM 1697 O O . ALA B 1 40 ? 4.348 11.367 19.25 1 97.31 40 ALA B O 1
ATOM 1698 N N . TYR B 1 41 ? 2.467 11.945 18.375 1 95.94 41 TYR B N 1
ATOM 1699 C CA . TYR B 1 41 ? 2.133 13.055 19.266 1 95.94 41 TYR B CA 1
ATOM 1700 C C . TYR B 1 41 ? 0.624 13.172 19.438 1 95.94 41 TYR B C 1
ATOM 1702 O O . TYR B 1 41 ? -0.147 12.562 18.688 1 95.94 41 TYR B O 1
ATOM 1710 N N . PRO B 1 42 ? 0.269 13.836 20.531 1 95.75 42 PRO B N 1
ATOM 1711 C CA . PRO B 1 42 ? -1.174 14.031 20.688 1 95.75 42 PRO B CA 1
ATOM 1712 C C . PRO B 1 42 ? -1.803 14.789 19.531 1 95.75 42 PRO B C 1
ATOM 1714 O O . PRO B 1 42 ? -1.256 15.805 19.078 1 95.75 42 PRO B O 1
ATOM 1717 N N . LEU B 1 43 ? -2.924 14.344 18.984 1 94.56 43 LEU B N 1
ATOM 1718 C CA . LEU B 1 43 ? -3.6 14.922 17.828 1 94.56 43 LEU B CA 1
ATOM 1719 C C . LEU B 1 43 ? -5.043 15.281 18.172 1 94.56 43 LEU B C 1
ATOM 1721 O O . LEU B 1 43 ? -5.898 14.398 18.266 1 94.56 43 LEU B O 1
ATOM 1725 N N . PRO B 1 44 ? -5.336 16.5 18.328 1 93.25 44 PRO B N 1
ATOM 1726 C CA . PRO B 1 44 ? -6.742 16.859 18.5 1 93.25 44 PRO B CA 1
ATOM 1727 C C . PRO B 1 44 ? -7.598 16.453 17.297 1 93.25 44 PRO B C 1
ATOM 1729 O O . PRO B 1 44 ? -7.148 16.547 16.156 1 93.25 44 PRO B O 1
ATOM 1732 N N . ASN B 1 45 ? -8.727 15.953 17.562 1 92.25 45 ASN B N 1
ATOM 1733 C CA . ASN B 1 45 ? -9.656 15.484 16.547 1 92.25 45 ASN B CA 1
ATOM 1734 C C . ASN B 1 45 ? -11.07 15.984 16.812 1 92.25 45 ASN B C 1
ATOM 1736 O O . ASN B 1 45 ? -11.492 16.094 17.953 1 92.25 45 ASN B O 1
ATOM 1740 N N . LEU B 1 46 ? -11.727 16.219 15.789 1 88.38 46 LEU B N 1
ATOM 1741 C CA . LEU B 1 46 ? -13.047 16.828 15.859 1 88.38 46 LEU B CA 1
ATOM 1742 C C . LEU B 1 46 ? -14.031 15.922 16.578 1 88.38 46 LEU B C 1
ATOM 1744 O O . LEU B 1 46 ? -14.828 16.391 17.406 1 88.38 46 LEU B O 1
ATOM 1748 N N . ASP B 1 47 ? -13.961 14.672 16.344 1 94 47 ASP B N 1
ATOM 1749 C CA . ASP B 1 47 ? -15.031 13.797 16.812 1 94 47 ASP B CA 1
ATOM 1750 C C . ASP B 1 47 ? -14.539 12.906 17.969 1 94 47 ASP B C 1
ATOM 1752 O O . ASP B 1 47 ? -15.352 12.344 18.703 1 94 47 ASP B O 1
ATOM 1756 N N . ARG B 1 48 ? -13.273 12.867 18.141 1 95.31 48 ARG B N 1
ATOM 1757 C CA . ARG B 1 48 ? -12.773 11.828 19.047 1 95.31 48 ARG B CA 1
ATOM 1758 C C . ARG B 1 48 ? -11.961 12.438 20.172 1 95.31 48 ARG B C 1
ATOM 1760 O O . ARG B 1 48 ? -11.336 11.711 20.953 1 95.31 48 ARG B O 1
ATOM 1767 N N . GLY B 1 49 ? -12.016 13.734 20.281 1 94.56 49 GLY B N 1
ATOM 1768 C CA . GLY B 1 49 ? -11.133 14.383 21.25 1 94.56 49 GLY B CA 1
ATOM 1769 C C . GLY B 1 49 ? -9.664 14.297 20.859 1 94.56 49 GLY B C 1
ATOM 1770 O O . GLY B 1 49 ? -9.32 14.344 19.688 1 94.56 49 GLY B O 1
ATOM 1771 N N . THR B 1 50 ? -8.805 14.227 21.844 1 96.38 50 THR B N 1
ATOM 1772 C CA . THR B 1 50 ? -7.379 14.148 21.547 1 96.38 50 THR B CA 1
ATOM 1773 C C . THR B 1 50 ? -6.922 12.695 21.453 1 96.38 50 THR B C 1
ATOM 1775 O O . THR B 1 50 ? -7.059 11.93 22.406 1 96.38 50 THR B O 1
ATOM 1778 N N . LEU B 1 51 ? -6.465 12.352 20.297 1 97.12 51 LEU B N 1
ATOM 1779 C CA . LEU B 1 51 ? -5.84 11.047 20.125 1 97.12 51 LEU B CA 1
ATOM 1780 C C . LEU B 1 51 ? -4.414 11.047 20.672 1 97.12 51 LEU B C 1
ATOM 1782 O O . LEU B 1 51 ? -3.613 11.922 20.328 1 97.12 51 LEU B O 1
ATOM 1786 N N . MET B 1 52 ? -4.133 10.078 21.531 1 97.81 52 MET B N 1
ATOM 1787 C CA . MET B 1 52 ? -2.787 9.953 22.094 1 97.81 52 MET B CA 1
ATOM 1788 C C . MET B 1 52 ? -1.894 9.125 21.172 1 97.81 52 MET B C 1
ATOM 1790 O O . MET B 1 52 ? -2.387 8.359 20.344 1 97.81 52 MET B O 1
ATOM 1794 N N . PRO B 1 53 ? -0.54 9.383 21.344 1 96.81 53 PRO B N 1
ATOM 1795 C CA . PRO B 1 53 ? 0.358 8.539 20.562 1 96.81 53 PRO B CA 1
ATOM 1796 C C . PRO B 1 53 ? 0.033 7.051 20.703 1 96.81 53 PRO B C 1
ATOM 1798 O O . PRO B 1 53 ? -0.14 6.551 21.812 1 96.81 53 PRO B O 1
ATOM 1801 N N . GLY B 1 54 ? -0.096 6.398 19.531 1 95.5 54 GLY B N 1
ATOM 1802 C CA . GLY B 1 54 ? -0.427 4.98 19.531 1 95.5 54 GLY B CA 1
ATOM 1803 C C . GLY B 1 54 ? -1.892 4.711 19.25 1 95.5 54 GLY B C 1
ATOM 1804 O O . GLY B 1 54 ? -2.25 3.615 18.812 1 95.5 54 GLY B O 1
ATOM 1805 N N . ASP B 1 55 ? -2.766 5.703 19.609 1 97.94 55 ASP B N 1
ATOM 1806 C CA . ASP B 1 55 ? -4.164 5.57 19.219 1 97.94 55 ASP B CA 1
ATOM 1807 C C . ASP B 1 55 ? -4.305 5.574 17.703 1 97.94 55 ASP B C 1
ATOM 1809 O O . ASP B 1 55 ? -3.705 6.406 17.016 1 97.94 55 ASP B O 1
ATOM 1813 N N . ALA B 1 56 ? -5.121 4.68 17.188 1 98.44 56 ALA B N 1
ATOM 1814 C CA . ALA B 1 56 ? -5.293 4.574 15.75 1 98.44 56 ALA B CA 1
ATOM 1815 C C . ALA B 1 56 ? -6.18 5.699 15.219 1 98.44 56 ALA B C 1
ATOM 1817 O O . ALA B 1 56 ? -7.344 5.816 15.609 1 98.44 56 ALA B O 1
ATOM 1818 N N . LEU B 1 57 ? -5.555 6.559 14.445 1 98 57 LEU B N 1
ATOM 1819 C CA . LEU B 1 57 ? -6.348 7.496 13.656 1 98 57 LEU B CA 1
ATOM 1820 C C . LEU B 1 57 ? -7.207 6.758 12.641 1 98 57 LEU B C 1
ATOM 1822 O O . LEU B 1 57 ? -8.398 7.051 12.492 1 98 57 LEU B O 1
ATOM 1826 N N . HIS B 1 58 ? -6.633 5.871 11.938 1 98.25 58 HIS B N 1
ATOM 1827 C CA . HIS B 1 58 ? -7.309 4.926 11.055 1 98.25 58 HIS B CA 1
ATOM 1828 C C . HIS B 1 58 ? -7.023 3.484 11.469 1 98.25 58 HIS B C 1
ATOM 1830 O O . HIS B 1 58 ? -5.879 3.133 11.758 1 98.25 58 HIS B O 1
ATOM 1836 N N . ASP B 1 59 ? -7.953 2.666 11.562 1 98.69 59 ASP B N 1
ATOM 1837 C CA . ASP B 1 59 ? -7.914 1.209 11.648 1 98.69 59 ASP B CA 1
ATOM 1838 C C . ASP B 1 59 ? -9.008 0.576 10.797 1 98.69 59 ASP B C 1
ATOM 1840 O O . ASP B 1 59 ? -10.164 0.48 11.234 1 98.69 59 ASP B O 1
ATOM 1844 N N . MET B 1 60 ? -8.625 0.143 9.648 1 98.69 60 MET B N 1
ATOM 1845 C CA . MET B 1 60 ? -9.594 -0.216 8.609 1 98.69 60 MET B CA 1
ATOM 1846 C C . MET B 1 60 ? -9.281 -1.597 8.039 1 98.69 60 MET B C 1
ATOM 1848 O O . MET B 1 60 ? -8.117 -1.968 7.891 1 98.69 60 MET B O 1
ATOM 1852 N N . TRP B 1 61 ? -10.352 -2.271 7.73 1 98.75 61 TRP B N 1
ATOM 1853 C CA . TRP B 1 61 ? -10.266 -3.631 7.203 1 98.75 61 TRP B CA 1
ATOM 1854 C C . TRP B 1 61 ? -11.055 -3.76 5.902 1 98.75 61 TRP B C 1
ATOM 1856 O O . TRP B 1 61 ? -12.086 -3.109 5.727 1 98.75 61 TRP B O 1
ATOM 1866 N N . ILE B 1 62 ? -10.586 -4.605 5.07 1 98.81 62 ILE B N 1
ATOM 1867 C CA . ILE B 1 62 ? -11.336 -4.941 3.861 1 98.81 62 ILE B CA 1
ATOM 1868 C C . ILE B 1 62 ? -11 -6.367 3.426 1 98.81 62 ILE B C 1
ATOM 1870 O O . ILE B 1 62 ? -9.859 -6.812 3.57 1 98.81 62 ILE B O 1
ATOM 1874 N N . ARG B 1 63 ? -12 -7.137 2.951 1 98.88 63 ARG B N 1
ATOM 1875 C CA . ARG B 1 63 ? -11.828 -8.469 2.387 1 98.88 63 ARG B CA 1
ATOM 1876 C C . ARG B 1 63 ? -12.43 -8.555 0.985 1 98.88 63 ARG B C 1
ATOM 1878 O O . ARG B 1 63 ? -13.594 -8.203 0.78 1 98.88 63 ARG B O 1
ATOM 1885 N N . LEU B 1 64 ? -11.633 -8.992 0.046 1 98.81 64 LEU B N 1
ATOM 1886 C CA . LEU B 1 64 ? -12.078 -9.383 -1.288 1 98.81 64 LEU B CA 1
ATOM 1887 C C . LEU B 1 64 ? -12.148 -10.898 -1.412 1 98.81 64 LEU B C 1
ATOM 1889 O O . LEU B 1 64 ? -11.203 -11.602 -1.062 1 98.81 64 LEU B O 1
ATOM 1893 N N . THR B 1 65 ? -13.273 -11.359 -1.848 1 98.88 65 THR B N 1
ATOM 1894 C CA . THR B 1 65 ? -13.367 -12.742 -2.305 1 98.88 65 THR B CA 1
ATOM 1895 C C . THR B 1 65 ? -13.359 -12.812 -3.83 1 98.88 65 THR B C 1
ATOM 1897 O O . THR B 1 65 ? -14.172 -12.156 -4.488 1 98.88 65 THR B O 1
ATOM 1900 N N . VAL B 1 66 ? -12.43 -13.555 -4.344 1 98.88 66 VAL B N 1
ATOM 1901 C CA . VAL B 1 66 ? -12.305 -13.625 -5.797 1 98.88 66 VAL B CA 1
ATOM 1902 C C . VAL B 1 66 ? -12.305 -15.086 -6.25 1 98.88 66 VAL B C 1
ATOM 1904 O O . VAL B 1 66 ? -11.922 -15.977 -5.492 1 98.88 66 VAL B O 1
ATOM 1907 N N . ASP B 1 67 ? -12.75 -15.312 -7.457 1 98.62 67 ASP B N 1
ATOM 1908 C CA . ASP B 1 67 ? -12.664 -16.672 -7.984 1 98.62 67 ASP B CA 1
ATOM 1909 C C . ASP B 1 67 ? -11.336 -16.906 -8.695 1 98.62 67 ASP B C 1
ATOM 1911 O O . ASP B 1 67 ? -10.445 -16.047 -8.648 1 98.62 67 ASP B O 1
ATOM 1915 N N . ALA B 1 68 ? -11.141 -18.031 -9.312 1 96.81 68 ALA B N 1
ATOM 1916 C CA . ALA B 1 68 ? -9.867 -18.438 -9.898 1 96.81 68 ALA B CA 1
ATOM 1917 C C . ALA B 1 68 ? -9.523 -17.562 -11.102 1 96.81 68 ALA B C 1
ATOM 1919 O O . ALA B 1 68 ? -8.375 -17.562 -11.562 1 96.81 68 ALA B O 1
ATOM 1920 N N . ASP B 1 69 ? -10.547 -16.891 -11.617 1 97.06 69 ASP B N 1
ATOM 1921 C CA . ASP B 1 69 ? -10.32 -16.031 -12.766 1 97.06 69 ASP B CA 1
ATOM 1922 C C . ASP B 1 69 ? -10.18 -14.57 -12.336 1 97.06 69 ASP B C 1
ATOM 1924 O O . ASP B 1 69 ? -10.266 -13.656 -13.164 1 97.06 69 ASP B O 1
ATOM 1928 N N . MET B 1 70 ? -10.117 -14.312 -11.055 1 98.12 70 MET B N 1
ATOM 1929 C CA . MET B 1 70 ? -9.852 -12.992 -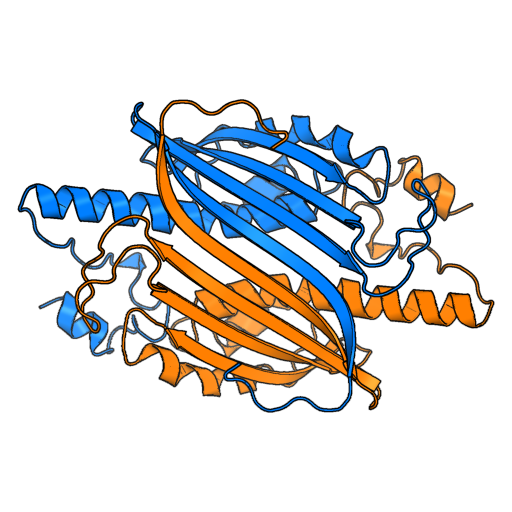10.477 1 98.12 70 MET B CA 1
ATOM 1930 C C . MET B 1 70 ? -11.094 -12.109 -10.547 1 98.12 70 MET B C 1
ATOM 1932 O O . MET B 1 70 ? -10.977 -10.883 -10.594 1 98.12 70 MET B O 1
ATOM 1936 N N . LEU B 1 71 ? -12.227 -12.812 -10.711 1 98.81 71 LEU B N 1
ATOM 1937 C CA . LEU B 1 71 ? -13.484 -12.086 -10.602 1 98.81 71 LEU B CA 1
ATOM 1938 C C . LEU B 1 71 ? -13.867 -11.875 -9.141 1 98.81 71 LEU B C 1
ATOM 1940 O O . LEU B 1 71 ? -13.922 -12.828 -8.367 1 98.81 71 LEU B O 1
ATOM 1944 N N . ILE B 1 72 ? -14.109 -10.641 -8.742 1 98.94 72 ILE B N 1
ATOM 1945 C CA . ILE B 1 72 ? -14.539 -10.367 -7.379 1 98.94 72 ILE B CA 1
ATOM 1946 C C . ILE B 1 72 ? -15.961 -10.875 -7.168 1 98.94 72 ILE B C 1
ATOM 1948 O O . ILE B 1 72 ? -16.891 -10.438 -7.844 1 98.94 72 ILE B O 1
ATOM 1952 N N . LEU B 1 73 ? -16.094 -11.773 -6.281 1 98.88 73 LEU B N 1
ATOM 1953 C CA . LEU B 1 73 ? -17.391 -12.328 -5.93 1 98.88 73 LEU B CA 1
ATOM 1954 C C . LEU B 1 73 ? -18.078 -11.484 -4.855 1 98.88 73 LEU B C 1
ATOM 1956 O O . LEU B 1 73 ? -19.297 -11.32 -4.871 1 98.88 73 LEU B O 1
ATOM 1960 N N . SER B 1 74 ? -17.312 -11.008 -3.967 1 98.81 74 SER B N 1
ATOM 1961 C CA . SER B 1 74 ? -17.828 -10.148 -2.896 1 98.81 74 SER B CA 1
ATOM 1962 C C . SER B 1 74 ? -16.703 -9.289 -2.307 1 98.81 74 SER B C 1
ATOM 1964 O O . SER B 1 74 ? -15.523 -9.617 -2.451 1 98.81 74 SER B O 1
ATOM 1966 N N . CYS B 1 75 ? -17.062 -8.188 -1.738 1 98.81 75 CYS B N 1
ATOM 1967 C CA . CYS B 1 75 ? -16.172 -7.277 -1.031 1 98.81 75 CYS B CA 1
ATOM 1968 C C . CYS B 1 75 ? -16.828 -6.742 0.234 1 98.81 75 CYS B C 1
ATOM 1970 O O . CYS B 1 75 ? -17.969 -6.27 0.194 1 98.81 75 CYS B O 1
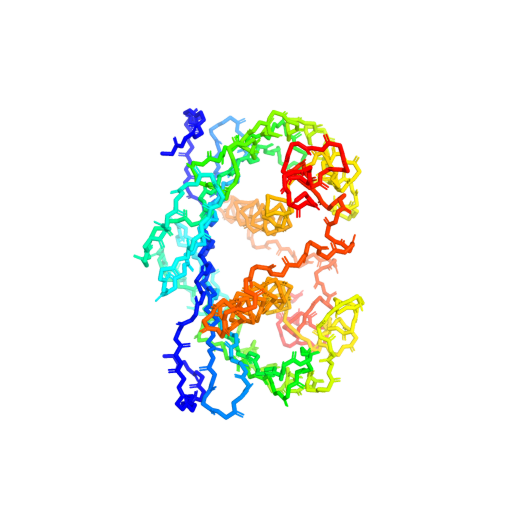ATOM 1972 N N . GLU B 1 76 ? -16.141 -6.871 1.329 1 98.81 76 GLU B N 1
ATOM 1973 C CA . GLU B 1 76 ? -16.594 -6.375 2.621 1 98.81 76 GLU B CA 1
ATOM 1974 C C . GLU B 1 76 ? -15.555 -5.469 3.27 1 98.81 76 GLU B C 1
ATOM 1976 O O . GLU B 1 76 ? -14.375 -5.809 3.309 1 98.81 76 GLU B O 1
ATOM 1981 N N . ALA B 1 77 ? -16 -4.324 3.742 1 98.69 77 ALA B N 1
ATOM 1982 C CA . ALA B 1 77 ? -15.117 -3.393 4.43 1 98.69 77 ALA B CA 1
ATOM 1983 C C . ALA B 1 77 ? -15.633 -3.076 5.832 1 98.69 77 ALA B C 1
ATOM 1985 O O . ALA B 1 77 ? -16.812 -3.262 6.121 1 98.69 77 ALA B O 1
ATOM 1986 N N . ALA B 1 78 ? -14.734 -2.689 6.699 1 98.5 78 ALA B N 1
ATOM 1987 C CA . ALA B 1 78 ? -15.062 -2.271 8.062 1 98.5 78 ALA B CA 1
ATOM 1988 C C . ALA B 1 78 ? -14.047 -1.263 8.586 1 98.5 78 ALA B C 1
ATOM 1990 O O . ALA B 1 78 ? -12.859 -1.357 8.281 1 98.5 78 ALA B O 1
ATOM 1991 N N . THR B 1 79 ? -14.531 -0.302 9.312 1 97.88 79 THR B N 1
ATOM 1992 C CA . THR B 1 79 ? -13.672 0.704 9.93 1 97.88 79 THR B CA 1
ATOM 1993 C C . THR B 1 79 ? -13.875 0.725 11.445 1 97.88 79 THR B C 1
ATOM 1995 O O . THR B 1 79 ? -14.961 1.048 11.93 1 97.88 79 THR B O 1
ATOM 1998 N N . ASP B 1 80 ? -12.773 0.427 12.164 1 97.69 80 ASP B N 1
ATOM 1999 C CA . ASP B 1 80 ? -12.82 0.407 13.625 1 97.69 80 ASP B CA 1
ATOM 2000 C C . ASP B 1 80 ? -12.445 1.768 14.203 1 97.69 80 ASP B C 1
ATOM 2002 O O . ASP B 1 80 ? -12.922 2.146 15.273 1 97.69 80 ASP B O 1
ATOM 2006 N N . SER B 1 81 ? -11.508 2.414 13.594 1 97.75 81 SER B N 1
ATOM 2007 C CA . SER B 1 81 ? -11.086 3.754 13.984 1 97.75 81 SER B CA 1
ATOM 2008 C C . SER B 1 81 ? -11 4.688 12.781 1 97.75 81 SER B C 1
ATOM 2010 O O . SER B 1 81 ? -10.492 4.305 11.727 1 97.75 81 SER B O 1
ATOM 2012 N N . SER B 1 82 ? -11.562 5.855 12.938 1 97.81 82 SER B N 1
ATOM 2013 C CA . SER B 1 82 ? -11.57 6.883 11.898 1 97.81 82 SER B CA 1
ATOM 2014 C C . SER B 1 82 ? -11.625 8.281 12.508 1 97.81 82 SER B C 1
ATOM 2016 O O . SER B 1 82 ? -12.031 8.445 13.664 1 97.81 82 SER B O 1
ATOM 2018 N N . PRO B 1 83 ? -11.156 9.312 11.75 1 95.5 83 PRO B N 1
ATOM 2019 C CA . PRO B 1 83 ? -11.188 10.672 12.297 1 95.5 83 PRO B CA 1
ATOM 2020 C C . PRO B 1 83 ? -12.602 11.188 12.531 1 95.5 83 PRO B C 1
ATOM 2022 O O . PRO B 1 83 ? -12.852 11.922 13.492 1 95.5 83 PRO B O 1
ATOM 2025 N N . TYR B 1 84 ? -13.508 10.773 11.625 1 97.06 84 TYR B N 1
ATOM 2026 C CA . TYR B 1 84 ? -14.883 11.258 11.75 1 97.06 84 TYR B CA 1
ATOM 2027 C C . TYR B 1 84 ? -15.852 10.109 11.977 1 97.06 84 TYR B C 1
ATOM 2029 O O . TYR B 1 84 ? -15.695 9.031 11.398 1 97.06 84 TYR B O 1
ATOM 2037 N N . ALA B 1 85 ? -16.891 10.352 12.734 1 96.81 85 ALA B N 1
ATOM 2038 C CA . ALA B 1 85 ? -17.859 9.336 13.141 1 96.81 85 ALA B CA 1
ATOM 2039 C C . ALA B 1 85 ? -18.609 8.781 11.93 1 96.81 85 ALA B C 1
ATOM 2041 O O . ALA B 1 85 ? -19.047 7.625 11.945 1 96.81 85 ALA B O 1
ATOM 2042 N N . ILE B 1 86 ? -18.688 9.523 10.891 1 97.38 86 ILE B N 1
ATOM 2043 C CA . ILE B 1 86 ? -19.516 9.133 9.758 1 97.38 86 ILE B CA 1
ATOM 2044 C C . ILE B 1 86 ? -18.734 8.195 8.844 1 97.38 86 ILE B C 1
ATOM 2046 O O . ILE B 1 86 ? -19.312 7.543 7.969 1 97.38 86 ILE B O 1
ATOM 2050 N N . CYS B 1 87 ? -17.453 8.117 8.969 1 97.81 87 CYS B N 1
ATOM 2051 C CA . CYS B 1 87 ? -16.578 7.441 8.016 1 97.81 87 CYS B CA 1
ATOM 2052 C C . CYS B 1 87 ? -16.984 5.98 7.848 1 97.81 87 CYS B C 1
ATOM 2054 O O . CYS B 1 87 ? -17.047 5.473 6.723 1 97.81 87 CYS B O 1
ATOM 2056 N N . PRO B 1 88 ? -17.359 5.25 8.922 1 97.75 88 PRO B N 1
ATOM 2057 C CA . PRO B 1 88 ? -17.703 3.832 8.766 1 97.75 88 PRO B CA 1
ATOM 2058 C C . PRO B 1 88 ? -18.953 3.619 7.926 1 97.75 88 PRO B C 1
ATOM 2060 O O . PRO B 1 88 ? -19.172 2.523 7.402 1 97.75 88 PRO B O 1
ATOM 2063 N N . ASP B 1 89 ? -19.688 4.625 7.73 1 97.75 89 ASP B N 1
ATOM 2064 C CA . ASP B 1 89 ? -21 4.512 7.074 1 97.75 89 ASP B CA 1
ATOM 2065 C C . ASP B 1 89 ? -20.828 4.203 5.59 1 97.75 89 ASP B C 1
ATOM 2067 O O . ASP B 1 89 ? -21.797 3.814 4.922 1 97.75 89 ASP B O 1
ATOM 2071 N N . ILE B 1 90 ? -19.656 4.371 5.062 1 97.88 90 ILE B N 1
ATOM 2072 C CA . ILE B 1 90 ? -19.438 4.203 3.631 1 97.88 90 ILE B CA 1
ATOM 2073 C C . ILE B 1 90 ? -19.156 2.734 3.32 1 97.88 90 ILE B C 1
ATOM 2075 O O . ILE B 1 90 ? -19.125 2.336 2.154 1 97.88 90 ILE B O 1
ATOM 2079 N N . ALA B 1 91 ? -18.922 1.882 4.297 1 97.81 91 ALA B N 1
ATOM 2080 C CA . ALA B 1 91 ? -18.438 0.513 4.16 1 97.81 91 ALA B CA 1
ATOM 2081 C C . ALA B 1 91 ? -19.328 -0.304 3.242 1 97.81 91 ALA B C 1
ATOM 2083 O O . ALA B 1 91 ? -18.859 -1.039 2.377 1 97.81 91 ALA B O 1
ATOM 2084 N N . PRO B 1 92 ? -20.734 -0.135 3.334 1 98 92 PRO B N 1
ATOM 2085 C CA . PRO B 1 92 ? -21.609 -0.973 2.51 1 98 92 PRO B CA 1
ATOM 2086 C C . PRO B 1 92 ? -21.422 -0.725 1.014 1 98 92 PRO B C 1
ATOM 2088 O O . PRO B 1 92 ? -21.688 -1.608 0.199 1 98 92 PRO B O 1
ATOM 2091 N N . ASN B 1 93 ? -20.922 0.458 0.608 1 98.56 93 ASN B N 1
ATOM 2092 C CA . ASN B 1 93 ? -20.75 0.785 -0.803 1 98.56 93 ASN B CA 1
ATOM 2093 C C . ASN B 1 93 ? -19.734 -0.146 -1.472 1 98.56 93 ASN B C 1
ATOM 2095 O O . ASN B 1 93 ? -19.797 -0.356 -2.686 1 98.56 93 ASN B O 1
ATOM 2099 N N . PHE B 1 94 ? -18.859 -0.719 -0.721 1 98.69 94 PHE B N 1
ATOM 2100 C CA . PHE B 1 94 ? -17.781 -1.496 -1.298 1 98.69 94 PHE B CA 1
ATOM 2101 C C . PHE B 1 94 ? -18.281 -2.836 -1.818 1 98.69 94 PHE B C 1
ATOM 2103 O O . PHE B 1 94 ? -17.594 -3.502 -2.598 1 98.69 94 PHE B O 1
ATOM 2110 N N . ALA B 1 95 ? -19.469 -3.238 -1.41 1 98.69 95 ALA B N 1
ATOM 2111 C CA . ALA B 1 95 ? -20.094 -4.422 -1.995 1 98.69 95 ALA B CA 1
ATOM 2112 C C . ALA B 1 95 ? -20.312 -4.246 -3.496 1 98.69 95 ALA B C 1
ATOM 2114 O O . ALA B 1 95 ? -20.469 -5.23 -4.227 1 98.69 95 ALA B O 1
ATOM 2115 N N . ARG B 1 96 ? -20.25 -3.01 -3.988 1 98.69 96 ARG B N 1
ATOM 2116 C CA . ARG B 1 96 ? -20.469 -2.688 -5.395 1 98.69 96 ARG B CA 1
ATOM 2117 C C . ARG B 1 96 ? -19.297 -3.174 -6.254 1 98.69 96 ARG B C 1
ATOM 2119 O O . ARG B 1 96 ? -19.391 -3.188 -7.48 1 98.69 96 ARG B O 1
ATOM 2126 N N . LEU B 1 97 ? -18.25 -3.602 -5.617 1 98.81 97 LEU B N 1
ATOM 2127 C CA . LEU B 1 97 ? -17.094 -4.082 -6.363 1 98.81 97 LEU B CA 1
ATOM 2128 C C . LEU B 1 97 ? -17.328 -5.5 -6.871 1 98.81 97 LEU B C 1
ATOM 2130 O O . LEU B 1 97 ? -16.594 -5.988 -7.73 1 98.81 97 LEU B O 1
ATOM 2134 N N . ALA B 1 98 ? -18.375 -6.195 -6.301 1 98.81 98 ALA B N 1
ATOM 2135 C CA . ALA B 1 98 ? -18.719 -7.504 -6.852 1 98.81 98 ALA B CA 1
ATOM 2136 C C . ALA B 1 98 ? -18.953 -7.418 -8.359 1 98.81 98 ALA B C 1
ATOM 2138 O O . ALA B 1 98 ? -19.625 -6.496 -8.836 1 98.81 98 ALA B O 1
ATOM 2139 N N . GLY B 1 99 ? -18.344 -8.312 -9.055 1 98.56 99 GLY B N 1
ATOM 2140 C CA . GLY B 1 99 ? -18.516 -8.344 -10.5 1 98.56 99 GLY B CA 1
ATOM 2141 C C . GLY B 1 99 ? -17.359 -7.691 -11.242 1 98.56 99 GLY B C 1
ATOM 2142 O O . GLY B 1 99 ? -17.266 -7.816 -12.469 1 98.56 99 GLY B O 1
ATOM 2143 N N . VAL B 1 100 ? -16.5 -6.98 -10.578 1 98.56 100 VAL B N 1
ATOM 2144 C CA . VAL B 1 100 ? -15.32 -6.387 -11.188 1 98.56 100 VAL B CA 1
ATOM 2145 C C . VAL B 1 100 ? -14.203 -7.426 -11.258 1 98.56 100 VAL B C 1
ATOM 2147 O O . VAL B 1 100 ? -13.977 -8.172 -10.305 1 98.56 100 VAL B O 1
ATOM 2150 N N . ARG B 1 101 ? -13.539 -7.504 -12.352 1 98.5 101 ARG B N 1
ATOM 2151 C CA . ARG B 1 101 ? -12.406 -8.414 -12.5 1 98.5 101 ARG B CA 1
ATOM 2152 C C . ARG B 1 101 ? -11.086 -7.703 -12.234 1 98.5 101 ARG B C 1
ATOM 2154 O O . ARG B 1 101 ? -10.844 -6.621 -12.773 1 98.5 101 ARG B O 1
ATOM 2161 N N . ILE B 1 102 ? -10.273 -8.273 -11.375 1 98.12 102 ILE B N 1
ATOM 2162 C CA . ILE B 1 102 ? -8.945 -7.727 -11.125 1 98.12 102 ILE B CA 1
ATOM 2163 C C . ILE B 1 102 ? -8.055 -7.961 -12.344 1 98.12 102 ILE B C 1
ATOM 2165 O O . ILE B 1 102 ? -7.875 -9.102 -12.781 1 98.12 102 ILE B O 1
ATOM 2169 N N . GLY B 1 103 ? -7.43 -7.023 -12.875 1 95.12 103 GLY B N 1
ATOM 2170 C CA . GLY B 1 103 ? -6.625 -7.02 -14.086 1 95.12 103 GLY B CA 1
ATOM 2171 C C . GLY B 1 103 ? -6.5 -5.645 -14.719 1 95.12 103 GLY B C 1
ATOM 2172 O O . GLY B 1 103 ? -6.664 -4.629 -14.039 1 95.12 103 GLY B O 1
ATOM 2173 N N . PRO B 1 104 ? -6.102 -5.625 -15.992 1 92.88 104 PRO B N 1
ATOM 2174 C CA . PRO B 1 104 ? -6.016 -4.328 -16.672 1 92.88 104 PRO B CA 1
ATOM 2175 C C . PRO B 1 104 ? -7.277 -3.49 -16.5 1 92.88 104 PRO B C 1
ATOM 2177 O O . PRO B 1 104 ? -8.383 -3.979 -16.75 1 92.88 104 PRO B O 1
ATOM 2180 N N . GLY B 1 105 ? -7.152 -2.229 -16.047 1 95.06 105 GLY B N 1
ATOM 2181 C CA . GLY B 1 105 ? -8.281 -1.333 -15.867 1 95.06 105 GLY B CA 1
ATOM 2182 C C . GLY B 1 105 ? -8.906 -1.421 -14.484 1 95.06 105 GLY B C 1
ATOM 2183 O O . GLY B 1 105 ? -9.883 -0.731 -14.195 1 95.06 105 GLY B O 1
ATOM 2184 N N . PHE B 1 106 ? -8.414 -2.205 -13.648 1 97.31 106 PHE B N 1
ATOM 2185 C CA . PHE B 1 106 ? -9 -2.465 -12.336 1 97.31 106 PHE B CA 1
ATOM 2186 C C . PHE B 1 106 ? -9.156 -1.172 -11.547 1 97.31 106 PHE B C 1
ATOM 2188 O O . PHE B 1 106 ? -10.227 -0.892 -11.008 1 97.31 106 PHE B O 1
ATOM 2195 N N . ASN B 1 107 ? -8.086 -0.364 -11.492 1 95 107 ASN B N 1
ATOM 2196 C CA . ASN B 1 107 ? -8.125 0.856 -10.695 1 95 107 ASN B CA 1
ATOM 2197 C C . ASN B 1 107 ? -9.203 1.817 -11.195 1 95 107 ASN B C 1
ATOM 2199 O O . ASN B 1 107 ? -9.867 2.48 -10.391 1 95 107 ASN B O 1
ATOM 2203 N N . ARG B 1 108 ? -9.352 1.839 -12.484 1 96.19 108 ARG B N 1
ATOM 2204 C CA . ARG B 1 108 ? -10.406 2.672 -13.062 1 96.19 108 ARG B CA 1
ATOM 2205 C C . ARG B 1 108 ? -11.789 2.17 -12.648 1 96.19 108 ARG B C 1
ATOM 2207 O O . ARG B 1 108 ? -12.656 2.961 -12.273 1 96.19 108 ARG B O 1
ATOM 2214 N N . ALA B 1 109 ? -11.961 0.894 -12.758 1 98.06 109 ALA B N 1
ATOM 2215 C CA . ALA B 1 109 ? -13.234 0.289 -12.375 1 98.06 109 ALA B CA 1
ATOM 2216 C C . ALA B 1 109 ? -13.555 0.557 -10.906 1 98.06 109 ALA B C 1
ATOM 2218 O O . ALA B 1 109 ? -14.695 0.849 -10.555 1 98.06 109 ALA B O 1
ATOM 2219 N N . VAL B 1 110 ? -12.586 0.469 -10.039 1 98 110 VAL B N 1
ATOM 2220 C CA . VAL B 1 110 ? -12.742 0.733 -8.609 1 98 110 VAL B CA 1
ATOM 2221 C C . VAL B 1 110 ? -13.164 2.186 -8.398 1 98 110 VAL B C 1
ATOM 2223 O O . VAL B 1 110 ? -14.109 2.461 -7.66 1 98 110 VAL B O 1
ATOM 2226 N N . LYS B 1 111 ? -12.469 3.105 -9.039 1 96.31 111 LYS B N 1
ATOM 2227 C CA . LYS B 1 111 ? -12.766 4.527 -8.914 1 96.31 111 LYS B CA 1
ATOM 2228 C C . LYS B 1 111 ? -14.203 4.824 -9.359 1 96.31 111 LYS B C 1
ATOM 2230 O O . LYS B 1 111 ? -14.891 5.633 -8.734 1 96.31 111 LYS B O 1
ATOM 2235 N N . GLU B 1 112 ? -14.625 4.137 -10.406 1 97.25 112 GLU B N 1
ATOM 2236 C CA . GLU B 1 112 ? -15.969 4.336 -10.938 1 97.25 112 GLU B CA 1
ATOM 2237 C C . GLU B 1 112 ? -17.031 3.891 -9.938 1 97.25 112 GLU B C 1
ATOM 2239 O O . GLU B 1 112 ? -18.125 4.457 -9.883 1 97.25 112 GLU B O 1
ATOM 2244 N N . ARG B 1 113 ? -16.719 3.014 -9.125 1 97.88 113 ARG B N 1
ATOM 2245 C CA . ARG B 1 113 ? -17.734 2.406 -8.266 1 97.88 113 ARG B CA 1
ATOM 2246 C C . ARG B 1 113 ? -17.672 2.982 -6.852 1 97.88 113 ARG B C 1
ATOM 2248 O O . ARG B 1 113 ? -18.703 3.184 -6.211 1 97.88 113 ARG B O 1
ATOM 2255 N N . VAL B 1 114 ? -16.469 3.215 -6.379 1 97.94 114 VAL B N 1
ATOM 2256 C CA . VAL B 1 114 ? -16.328 3.643 -4.992 1 97.94 114 VAL B CA 1
ATOM 2257 C C . VAL B 1 114 ? -15.328 4.793 -4.902 1 97.94 114 VAL B C 1
ATOM 2259 O O . VAL B 1 114 ? -14.57 4.895 -3.934 1 97.94 114 VAL B O 1
ATOM 2262 N N . GLY B 1 115 ? -15.273 5.629 -5.887 1 96.31 115 GLY B N 1
ATOM 2263 C CA . GLY B 1 115 ? -14.445 6.828 -5.867 1 96.31 115 GLY B CA 1
ATOM 2264 C C . GLY B 1 115 ? -15.164 8.039 -5.312 1 96.31 115 GLY B C 1
ATOM 2265 O O . GLY B 1 115 ? -16.391 8.016 -5.125 1 96.31 115 GLY B O 1
ATOM 2266 N N . GLY B 1 116 ? -14.352 9.086 -5.027 1 95.81 116 GLY B N 1
ATOM 2267 C CA . GLY B 1 116 ? -14.938 10.336 -4.559 1 95.81 116 GLY B CA 1
ATOM 2268 C C . GLY B 1 116 ? -15.812 10.156 -3.338 1 95.81 116 GLY B C 1
ATOM 2269 O O . GLY B 1 116 ? -15.445 9.461 -2.393 1 95.81 116 GLY B O 1
ATOM 2270 N N . THR B 1 117 ? -16.922 10.727 -3.381 1 97.56 117 THR B N 1
ATOM 2271 C CA . THR B 1 117 ? -17.781 10.766 -2.199 1 97.56 117 THR B CA 1
ATOM 2272 C C . THR B 1 117 ? -18.5 9.438 -2.002 1 97.56 117 THR B C 1
ATOM 2274 O O . THR B 1 117 ? -19.188 9.234 -0.994 1 97.56 117 THR B O 1
ATOM 2277 N N . GLU B 1 118 ? -18.281 8.469 -2.92 1 97.5 118 GLU B N 1
ATOM 2278 C CA . GLU B 1 118 ? -18.906 7.152 -2.805 1 97.5 118 GLU B CA 1
ATOM 2279 C C . GLU B 1 118 ? -17.953 6.156 -2.146 1 97.5 118 GLU B C 1
ATOM 2281 O O . GLU B 1 118 ? -18.25 4.965 -2.064 1 97.5 118 GLU B O 1
ATOM 2286 N N . GLY B 1 119 ? -16.828 6.691 -1.736 1 97.44 119 GLY B N 1
ATOM 2287 C CA . GLY B 1 119 ? -15.844 5.77 -1.187 1 97.44 119 GLY B CA 1
ATOM 2288 C C . GLY B 1 119 ? -14.984 6.391 -0.103 1 97.44 119 GLY B C 1
ATOM 2289 O O . GLY B 1 119 ? -15.406 7.344 0.558 1 97.44 119 GLY B O 1
ATOM 2290 N N . CYS B 1 120 ? -13.945 5.746 0.192 1 97.38 120 CYS B N 1
ATOM 2291 C CA . CYS B 1 120 ? -12.898 6.125 1.128 1 97.38 120 CYS B CA 1
ATOM 2292 C C . CYS B 1 120 ? -11.523 6.051 0.466 1 97.38 120 CYS B C 1
ATOM 2294 O O . CYS B 1 120 ? -11.164 5.023 -0.108 1 97.38 120 CYS B O 1
ATOM 2296 N N . THR B 1 121 ? -10.805 7.133 0.546 1 95 121 THR B N 1
ATOM 2297 C CA . THR B 1 121 ? -9.508 7.195 -0.115 1 95 121 THR B CA 1
ATOM 2298 C C . THR B 1 121 ? -8.586 6.082 0.384 1 95 121 THR B C 1
ATOM 2300 O O . THR B 1 121 ? -7.883 5.449 -0.406 1 95 121 THR B O 1
ATOM 2303 N N . HIS B 1 122 ? -8.633 5.828 1.703 1 96.81 122 HIS B N 1
ATOM 2304 C CA . HIS B 1 122 ? -7.742 4.844 2.312 1 96.81 122 HIS B CA 1
ATOM 2305 C C . HIS B 1 122 ? -8.094 3.43 1.865 1 96.81 122 HIS B C 1
ATOM 2307 O O . HIS B 1 122 ? -7.211 2.656 1.488 1 96.81 122 HIS B O 1
ATOM 2313 N N . LEU B 1 123 ? -9.352 3.113 1.872 1 97.88 123 LEU B N 1
ATOM 2314 C CA . LEU B 1 123 ? -9.781 1.781 1.459 1 97.88 123 LEU B CA 1
ATOM 2315 C C . LEU B 1 123 ? -9.492 1.551 -0.02 1 97.88 123 LEU B C 1
ATOM 2317 O O . LEU B 1 123 ? -9.094 0.452 -0.416 1 97.88 123 LEU B O 1
ATOM 2321 N N . ARG B 1 124 ? -9.672 2.531 -0.792 1 96.31 124 ARG B N 1
ATOM 2322 C CA . ARG B 1 124 ? -9.383 2.4 -2.215 1 96.31 124 ARG B CA 1
ATOM 2323 C C . ARG B 1 124 ? -7.895 2.139 -2.447 1 96.31 124 ARG B C 1
ATOM 2325 O O . ARG B 1 124 ? -7.527 1.33 -3.303 1 96.31 124 ARG B O 1
ATOM 2332 N N . GLU B 1 125 ? -7.07 2.844 -1.748 1 95 125 GLU B N 1
ATOM 2333 C CA . GLU B 1 125 ? -5.633 2.619 -1.849 1 95 125 GLU B CA 1
ATOM 2334 C C . GLU B 1 125 ? -5.273 1.174 -1.511 1 95 125 GLU B C 1
ATOM 2336 O O . GLU B 1 125 ? -4.387 0.586 -2.135 1 95 125 GLU B O 1
ATOM 2341 N N . LEU B 1 126 ? -5.965 0.613 -0.534 1 97.88 126 LEU B N 1
ATOM 2342 C CA . LEU B 1 126 ? -5.727 -0.777 -0.162 1 97.88 126 LEU B CA 1
ATOM 2343 C C . LEU B 1 126 ? -6.078 -1.716 -1.311 1 97.88 126 LEU B C 1
ATOM 2345 O O . LEU B 1 126 ? -5.406 -2.729 -1.519 1 97.88 126 LEU B O 1
ATOM 2349 N N . LEU B 1 127 ? -7.129 -1.369 -2.049 1 98.06 127 LEU B N 1
ATOM 2350 C CA . LEU B 1 127 ? -7.609 -2.24 -3.115 1 98.06 127 LEU B CA 1
ATOM 2351 C C . LEU B 1 127 ? -6.531 -2.451 -4.172 1 98.06 127 LEU B C 1
ATOM 2353 O O . LEU B 1 127 ? -6.379 -3.557 -4.699 1 98.06 127 LEU B O 1
ATOM 2357 N N . ALA B 1 128 ? -5.777 -1.45 -4.449 1 95.5 128 ALA B N 1
ATOM 2358 C CA . ALA B 1 128 ? -4.68 -1.594 -5.402 1 95.5 128 ALA B CA 1
ATOM 2359 C C . ALA B 1 128 ? -3.645 -2.598 -4.898 1 95.5 128 ALA B C 1
ATOM 2361 O O . ALA B 1 128 ? -3.164 -3.438 -5.66 1 95.5 128 ALA B O 1
ATOM 2362 N N . GLN B 1 129 ? -3.287 -2.516 -3.662 1 97.25 129 GLN B N 1
ATOM 2363 C CA . GLN B 1 129 ? -2.357 -3.455 -3.043 1 97.25 129 GLN B CA 1
ATOM 2364 C C . GLN B 1 129 ? -2.939 -4.867 -3.016 1 97.25 129 GLN B C 1
ATOM 2366 O O . GLN B 1 129 ? -2.221 -5.844 -3.236 1 97.25 129 GLN B O 1
ATOM 2371 N N . MET B 1 130 ? -4.203 -4.91 -2.762 1 98.62 130 MET B N 1
ATOM 2372 C CA . MET B 1 130 ? -4.883 -6.199 -2.67 1 98.62 130 MET B CA 1
ATOM 2373 C C . MET B 1 130 ? -4.879 -6.918 -4.016 1 98.62 130 MET B C 1
ATOM 2375 O O . MET B 1 130 ? -4.801 -8.148 -4.07 1 98.62 130 MET B O 1
ATOM 2379 N N . ALA B 1 131 ? -4.98 -6.156 -5.074 1 98 131 ALA B N 1
ATOM 2380 C CA . ALA B 1 131 ? -4.891 -6.746 -6.406 1 98 131 ALA B CA 1
ATOM 2381 C C . ALA B 1 131 ? -3.566 -7.48 -6.594 1 98 131 ALA B C 1
ATOM 2383 O O . ALA B 1 131 ? -3.539 -8.602 -7.102 1 98 131 ALA B O 1
ATOM 2384 N N . THR B 1 132 ? -2.48 -6.883 -6.207 1 96.94 132 THR B N 1
ATOM 2385 C CA . THR B 1 132 ? -1.164 -7.508 -6.289 1 96.94 132 THR B CA 1
ATOM 2386 C C . THR B 1 132 ? -1.117 -8.789 -5.461 1 96.94 132 THR B C 1
ATOM 2388 O O . THR B 1 132 ? -0.649 -9.82 -5.938 1 96.94 132 THR B O 1
ATOM 2391 N N . VAL B 1 133 ? -1.637 -8.727 -4.266 1 98.56 133 VAL B N 1
ATOM 2392 C CA . VAL B 1 133 ? -1.602 -9.875 -3.369 1 98.56 133 VAL B CA 1
ATOM 2393 C C . VAL B 1 133 ? -2.486 -10.992 -3.922 1 98.56 133 VAL B C 1
ATOM 2395 O O . VAL B 1 133 ? -2.16 -12.172 -3.797 1 98.56 133 VAL B O 1
ATOM 2398 N N . ALA B 1 134 ? -3.609 -10.578 -4.504 1 98.69 134 ALA B N 1
ATOM 2399 C CA . ALA B 1 134 ? -4.457 -11.57 -5.156 1 98.69 134 ALA B CA 1
ATOM 2400 C C . ALA B 1 134 ? -3.678 -12.336 -6.223 1 98.69 134 ALA B C 1
ATOM 2402 O O . ALA B 1 134 ? -3.715 -13.57 -6.266 1 98.69 134 ALA B O 1
ATOM 2403 N N . TYR B 1 135 ? -2.957 -11.656 -7.039 1 96 135 TYR B N 1
ATOM 2404 C CA . TYR B 1 135 ? -2.154 -12.273 -8.086 1 96 135 TYR B CA 1
ATOM 2405 C C . TYR B 1 135 ? -1.101 -13.203 -7.488 1 96 135 TYR B C 1
ATOM 2407 O O . TYR B 1 135 ? -0.948 -14.344 -7.93 1 96 135 TYR B O 1
ATOM 2415 N N . GLN B 1 136 ? -0.379 -12.703 -6.512 1 96.25 136 GLN B N 1
ATOM 2416 C CA . GLN B 1 136 ? 0.69 -13.477 -5.895 1 96.25 136 GLN B CA 1
ATOM 2417 C C . GLN B 1 136 ? 0.143 -14.734 -5.227 1 96.25 136 GLN B C 1
ATOM 2419 O O . GLN B 1 136 ? 0.805 -15.773 -5.211 1 96.25 136 GLN B O 1
ATOM 2424 N N . THR B 1 137 ? -1.04 -14.609 -4.668 1 98.12 137 THR B N 1
ATOM 2425 C CA . THR B 1 137 ? -1.68 -15.742 -4.004 1 98.12 137 THR B CA 1
ATOM 2426 C C . THR B 1 137 ? -2.107 -16.797 -5.027 1 98.12 137 THR B C 1
ATOM 2428 O O . THR B 1 137 ? -1.689 -17.953 -4.949 1 98.12 137 THR B O 1
ATOM 2431 N N . LEU B 1 138 ? -2.885 -16.359 -6.023 1 96.88 138 LEU B N 1
ATOM 2432 C CA . LEU B 1 138 ? -3.447 -17.281 -7.004 1 96.88 138 LEU B CA 1
ATOM 2433 C C . LEU B 1 138 ? -2.346 -17.922 -7.848 1 96.88 138 LEU B C 1
ATOM 2435 O O . LEU B 1 138 ? -2.348 -19.141 -8.062 1 96.88 138 LEU B O 1
ATOM 2439 N N . HIS B 1 139 ? -1.431 -17.141 -8.297 1 92.69 139 HIS B N 1
ATOM 2440 C CA . HIS B 1 139 ? -0.344 -17.641 -9.125 1 92.69 139 HIS B CA 1
ATOM 2441 C C . HIS B 1 139 ? 0.473 -18.703 -8.383 1 92.69 139 HIS B C 1
ATOM 2443 O O . HIS B 1 139 ? 0.818 -19.734 -8.945 1 92.69 139 HIS B O 1
ATOM 2449 N N . SER B 1 140 ? 0.766 -18.438 -7.16 1 93.06 140 SER B N 1
ATOM 2450 C CA . SER B 1 140 ? 1.57 -19.375 -6.375 1 93.06 140 SER B CA 1
ATOM 2451 C C . SER B 1 140 ? 0.824 -20.672 -6.133 1 93.06 140 SER B C 1
ATOM 2453 O O . SER B 1 140 ? 1.422 -21.75 -6.16 1 93.06 140 SER B O 1
ATOM 2455 N N . VAL B 1 141 ? -0.443 -20.578 -5.848 1 94.38 141 VAL B N 1
ATOM 2456 C CA . VAL B 1 141 ? -1.258 -21.766 -5.633 1 94.38 141 VAL B CA 1
ATOM 2457 C C . VAL B 1 141 ? -1.299 -22.594 -6.914 1 94.38 141 VAL B C 1
ATOM 2459 O O . VAL B 1 141 ? -1.108 -23.812 -6.875 1 94.38 141 VAL B O 1
ATOM 2462 N N . ARG B 1 142 ? -1.5 -21.922 -8.016 1 92.44 142 ARG B N 1
ATOM 2463 C CA . ARG B 1 142 ? -1.55 -22.625 -9.305 1 92.44 142 ARG B CA 1
ATOM 2464 C C . ARG B 1 142 ? -0.219 -23.297 -9.609 1 92.44 142 ARG B C 1
ATOM 2466 O O . ARG B 1 142 ? -0.19 -24.453 -10.047 1 92.44 142 ARG B O 1
ATOM 2473 N N . THR B 1 143 ? 0.808 -22.641 -9.391 1 91.75 143 THR B N 1
ATOM 2474 C CA . THR B 1 143 ? 2.141 -23.172 -9.656 1 91.75 143 THR B CA 1
ATOM 2475 C C . THR B 1 143 ? 2.436 -24.359 -8.758 1 91.75 143 THR B C 1
ATOM 2477 O O . THR B 1 143 ? 2.98 -25.375 -9.211 1 91.75 143 THR B O 1
ATOM 2480 N N . ARG B 1 144 ? 2.08 -24.25 -7.566 1 91.56 144 ARG B N 1
ATOM 2481 C CA . ARG B 1 144 ? 2.303 -25.328 -6.613 1 91.56 144 ARG B CA 1
ATOM 2482 C C . ARG B 1 144 ? 1.511 -26.578 -7.004 1 91.56 144 ARG B C 1
ATOM 2484 O O . ARG B 1 144 ? 2.033 -27.688 -6.961 1 91.56 144 ARG B O 1
ATOM 2491 N N . ARG B 1 145 ? 0.304 -26.359 -7.367 1 91.31 145 ARG B N 1
ATOM 2492 C CA . ARG B 1 145 ? -0.532 -27.484 -7.793 1 91.31 145 ARG B CA 1
ATOM 2493 C C . ARG B 1 145 ? 0.057 -28.172 -9.016 1 91.31 145 ARG B C 1
ATOM 2495 O O . ARG B 1 145 ? 0.063 -29.406 -9.102 1 91.31 145 ARG B O 1
ATOM 2502 N N . ARG B 1 146 ? 0.503 -27.391 -9.93 1 90.81 146 ARG B N 1
ATOM 2503 C CA . ARG B 1 146 ? 1.146 -27.938 -11.125 1 90.81 146 ARG B CA 1
ATOM 2504 C C . ARG B 1 146 ? 2.381 -28.75 -10.758 1 90.81 146 ARG B C 1
ATOM 2506 O O . ARG B 1 146 ? 2.59 -29.844 -11.281 1 90.81 146 ARG B O 1
ATOM 2513 N N . ARG B 1 147 ? 3.088 -28.234 -9.898 1 88 147 ARG B N 1
ATOM 2514 C CA . ARG B 1 147 ? 4.293 -28.922 -9.445 1 88 147 ARG B CA 1
ATOM 2515 C C . ARG B 1 147 ? 3.943 -30.234 -8.75 1 88 147 ARG B C 1
ATOM 2517 O O . ARG B 1 147 ? 4.562 -31.266 -9.023 1 88 147 ARG B O 1
ATOM 2524 N N . ASP B 1 148 ? 2.984 -30.141 -7.957 1 89.31 148 ASP B N 1
ATOM 2525 C CA . ASP B 1 148 ? 2.578 -31.312 -7.188 1 89.31 148 ASP B CA 1
ATOM 2526 C C . ASP B 1 148 ? 2.002 -32.406 -8.102 1 89.31 148 ASP B C 1
ATOM 2528 O O . ASP B 1 148 ? 2.041 -33.594 -7.766 1 89.31 148 ASP B O 1
ATOM 2532 N N . SER B 1 149 ? 1.546 -31.984 -9.219 1 92.19 149 SER B N 1
ATOM 2533 C CA . SER B 1 149 ? 0.965 -32.938 -10.164 1 92.19 149 SER B CA 1
ATOM 2534 C C . SER B 1 149 ? 2.018 -33.469 -11.125 1 92.19 149 SER B C 1
ATOM 2536 O O . SER B 1 149 ? 1.712 -34.281 -12 1 92.19 149 SER B O 1
ATOM 2538 N N . GLY B 1 150 ? 3.17 -32.875 -11.047 1 90.56 150 GLY B N 1
ATOM 2539 C CA . GLY B 1 150 ? 4.266 -33.406 -11.852 1 90.56 150 GLY B CA 1
ATOM 2540 C C . GLY B 1 150 ? 4.473 -32.625 -13.141 1 90.56 150 GLY B C 1
ATOM 2541 O O . GLY B 1 150 ? 5.316 -32.969 -13.961 1 90.56 150 GLY B O 1
ATOM 2542 N N . GLU B 1 151 ? 3.676 -31.609 -13.43 1 88.19 151 GLU B N 1
ATOM 2543 C CA . GLU B 1 151 ? 3.758 -30.828 -14.664 1 88.19 151 GLU B CA 1
ATOM 2544 C C . GLU B 1 151 ? 4.91 -29.828 -14.609 1 88.19 151 GLU B C 1
ATOM 2546 O O . GLU B 1 151 ? 5.242 -29.203 -15.617 1 88.19 151 GLU B O 1
ATOM 2551 N N . GLY B 1 152 ? 5.609 -29.812 -13.469 1 80.25 152 GLY B N 1
ATOM 2552 C CA . GLY B 1 152 ? 6.742 -28.906 -13.344 1 80.25 152 GLY B CA 1
ATOM 2553 C C . GLY B 1 152 ? 6.332 -27.453 -13.211 1 80.25 152 GLY B C 1
ATOM 2554 O O . GLY B 1 152 ? 5.168 -27.156 -12.953 1 80.25 152 GLY B O 1
ATOM 2555 N N . GLU B 1 153 ? 7.297 -26.5 -13.391 1 79.62 153 GLU B N 1
ATOM 2556 C CA . GLU B 1 153 ? 7.062 -25.062 -13.281 1 79.62 153 GLU B CA 1
ATOM 2557 C C . GLU B 1 153 ? 6.461 -24.5 -14.57 1 79.62 153 GLU B C 1
ATOM 2559 O O . GLU B 1 153 ? 6.922 -24.828 -15.664 1 79.62 153 GLU B O 1
ATOM 2564 N N . PRO B 1 154 ? 5.441 -23.766 -14.406 1 80.19 154 PRO B N 1
ATOM 2565 C CA . PRO B 1 154 ? 4.895 -23.172 -15.617 1 80.19 154 PRO B CA 1
ATOM 2566 C C . PRO B 1 154 ? 5.879 -22.219 -16.297 1 80.19 154 PRO B C 1
ATOM 2568 O O . PRO B 1 154 ? 6.754 -21.656 -15.648 1 80.19 154 PRO B O 1
ATOM 2571 N N . PRO B 1 155 ? 5.652 -22.156 -17.641 1 80.69 155 PRO B N 1
ATOM 2572 C CA . PRO B 1 155 ? 6.492 -21.188 -18.344 1 80.69 155 PRO B CA 1
ATOM 2573 C C . PRO B 1 155 ? 6.215 -19.75 -17.922 1 80.69 155 PRO B C 1
ATOM 2575 O O . PRO B 1 155 ? 5.168 -19.469 -17.328 1 80.69 155 PRO B O 1
ATOM 2578 N N . LEU B 1 156 ? 7.242 -18.906 -18.156 1 85.06 156 LEU B N 1
ATOM 2579 C CA . LEU B 1 156 ? 7.066 -17.484 -17.906 1 85.06 156 LEU B CA 1
ATOM 2580 C C . LEU B 1 156 ? 5.969 -16.906 -18.781 1 85.06 156 LEU B C 1
ATOM 2582 O O . LEU B 1 156 ? 5.949 -17.125 -19.984 1 85.06 156 LEU B O 1
ATOM 2586 N N . SER B 1 157 ? 5.055 -16.297 -18.125 1 83 157 SER B N 1
ATOM 2587 C CA . SER B 1 157 ? 4.02 -15.617 -18.891 1 83 157 SER B CA 1
ATOM 2588 C C . SER B 1 157 ? 4.602 -14.5 -19.75 1 83 157 SER B C 1
ATOM 2590 O O . SER B 1 157 ? 5.445 -13.734 -19.281 1 83 157 SER B O 1
ATOM 2592 N N . PRO B 1 158 ? 4.164 -14.43 -21.016 1 84.38 158 PRO B N 1
ATOM 2593 C CA . PRO B 1 158 ? 4.684 -13.359 -21.875 1 84.38 158 PRO B CA 1
ATOM 2594 C C . PRO B 1 158 ? 4.445 -11.969 -21.297 1 84.38 158 PRO B C 1
ATOM 2596 O O . PRO B 1 158 ? 5.262 -11.062 -21.5 1 84.38 158 PRO B O 1
ATOM 2599 N N . GLY B 1 159 ? 3.422 -11.867 -20.578 1 86.75 159 GLY B N 1
ATOM 2600 C CA . GLY B 1 159 ? 3.057 -10.562 -20.047 1 86.75 159 GLY B CA 1
ATOM 2601 C C . GLY B 1 159 ? 3.984 -10.094 -18.938 1 86.75 159 GLY B C 1
ATOM 2602 O O . GLY B 1 159 ? 4.062 -8.898 -18.656 1 86.75 159 GLY B O 1
ATOM 2603 N N . ILE B 1 160 ? 4.699 -10.969 -18.375 1 90.94 160 ILE B N 1
ATOM 2604 C CA . ILE B 1 160 ? 5.543 -10.609 -17.25 1 90.94 160 ILE B CA 1
ATOM 2605 C C . ILE B 1 160 ? 6.902 -10.125 -17.75 1 90.94 160 ILE B C 1
ATOM 2607 O O . ILE B 1 160 ? 7.605 -9.398 -17.031 1 90.94 160 ILE B O 1
ATOM 2611 N N . VAL B 1 161 ? 7.301 -10.562 -18.969 1 93.75 161 VAL B N 1
ATOM 2612 C CA . VAL B 1 161 ? 8.586 -10.164 -19.531 1 93.75 161 VAL B CA 1
ATOM 2613 C C . VAL B 1 161 ? 8.602 -8.656 -19.766 1 93.75 161 VAL B C 1
ATOM 2615 O O . VAL B 1 161 ? 7.684 -8.109 -20.391 1 93.75 161 VAL B O 1
ATOM 2618 N N . GLY B 1 162 ? 9.586 -7.969 -19.188 1 95.25 162 GLY B N 1
ATOM 2619 C CA . GLY B 1 162 ? 9.727 -6.531 -19.359 1 95.25 162 GLY B CA 1
ATOM 2620 C C . GLY B 1 162 ? 9.109 -5.727 -18.234 1 95.25 162 GLY B C 1
ATOM 2621 O O . GLY B 1 162 ? 9.188 -4.496 -18.234 1 95.25 162 GLY B O 1
ATOM 2622 N N . THR B 1 163 ? 8.578 -6.363 -17.266 1 94.56 163 THR B N 1
ATOM 2623 C CA . THR B 1 163 ? 7.82 -5.66 -16.234 1 94.56 163 THR B CA 1
ATOM 2624 C C . THR B 1 163 ? 8.758 -5.133 -15.148 1 94.56 163 THR B C 1
ATOM 2626 O O . THR B 1 163 ? 8.367 -4.266 -14.359 1 94.56 163 THR B O 1
ATOM 2629 N N . CYS B 1 164 ? 9.938 -5.664 -15.148 1 97.25 164 CYS B N 1
ATOM 2630 C CA . CYS B 1 164 ? 10.914 -5.199 -14.172 1 97.25 164 CYS B CA 1
ATOM 2631 C C . CYS B 1 164 ? 12.328 -5.578 -14.586 1 97.25 164 CYS B C 1
ATOM 2633 O O . CYS B 1 164 ? 12.523 -6.215 -15.617 1 97.25 164 CYS B O 1
ATOM 2635 N N . TYR B 1 165 ? 13.289 -5.203 -13.719 1 97.69 165 TYR B N 1
ATOM 2636 C CA . TYR B 1 165 ? 14.703 -5.426 -13.992 1 97.69 165 TYR B CA 1
ATOM 2637 C C . TYR B 1 165 ? 15 -6.91 -14.172 1 97.69 165 TYR B C 1
ATOM 2639 O O . TYR B 1 165 ? 15.641 -7.309 -15.141 1 97.69 165 TYR B O 1
ATOM 2647 N N . ALA B 1 166 ? 14.516 -7.773 -13.312 1 96.69 166 ALA B N 1
ATOM 2648 C CA . ALA B 1 166 ? 14.797 -9.203 -13.344 1 96.69 166 ALA B CA 1
ATOM 2649 C C . ALA B 1 166 ? 14.141 -9.867 -14.555 1 96.69 166 ALA B C 1
ATOM 2651 O O . ALA B 1 166 ? 14.633 -10.883 -15.055 1 96.69 166 ALA B O 1
ATOM 2652 N N . TYR B 1 167 ? 13.086 -9.297 -15.039 1 96.56 167 TYR B N 1
ATOM 2653 C CA . TYR B 1 167 ? 12.367 -9.906 -16.156 1 96.56 167 TYR B CA 1
ATOM 2654 C C . TYR B 1 167 ? 12.633 -9.141 -17.453 1 96.56 167 TYR B C 1
ATOM 2656 O O . TYR B 1 167 ? 11.812 -9.18 -18.375 1 96.56 167 TYR B O 1
ATOM 2664 N N . ALA B 1 168 ? 13.633 -8.359 -17.453 1 97.12 168 ALA B N 1
ATOM 2665 C CA . ALA B 1 168 ? 14.062 -7.801 -18.734 1 97.12 168 ALA B CA 1
ATOM 2666 C C . ALA B 1 168 ? 14.242 -8.898 -19.781 1 97.12 168 ALA B C 1
ATOM 2668 O O . ALA B 1 168 ? 14.734 -9.984 -19.469 1 97.12 168 ALA B O 1
ATOM 2669 N N . PRO B 1 169 ? 13.898 -8.57 -21.016 1 94.69 169 PRO B N 1
ATOM 2670 C CA . PRO B 1 169 ? 13.953 -9.609 -22.047 1 94.69 169 PRO B CA 1
ATOM 2671 C C . PRO B 1 169 ? 15.328 -10.266 -22.156 1 94.69 169 PRO B C 1
ATOM 2673 O O . PRO B 1 169 ? 15.422 -11.453 -22.484 1 94.69 169 PRO B O 1
ATOM 2676 N N . ASP B 1 170 ? 16.359 -9.555 -21.859 1 94.44 170 ASP B N 1
ATOM 2677 C CA . ASP B 1 170 ? 17.703 -10.094 -22.016 1 94.44 170 ASP B CA 1
ATOM 2678 C C . ASP B 1 170 ? 18.312 -10.43 -20.656 1 94.44 170 ASP B C 1
ATOM 2680 O O . ASP B 1 170 ? 19.531 -10.633 -20.547 1 94.44 170 ASP B O 1
ATOM 2684 N N . SER B 1 171 ? 17.547 -10.516 -19.625 1 95.56 171 SER B N 1
ATOM 2685 C CA . SER B 1 171 ? 18.062 -10.805 -18.297 1 95.56 171 SER B CA 1
ATOM 2686 C C . SER B 1 171 ? 18.438 -12.281 -18.156 1 95.56 171 SER B C 1
ATOM 2688 O O . SER B 1 171 ? 17.859 -13.133 -18.828 1 95.56 171 SER B O 1
ATOM 2690 N N . PRO B 1 172 ? 19.375 -12.539 -17.297 1 94.81 172 PRO B N 1
ATOM 2691 C CA . PRO B 1 172 ? 19.719 -13.945 -17.062 1 94.81 172 PRO B CA 1
ATOM 2692 C C . PRO B 1 172 ? 18.547 -14.75 -16.5 1 94.81 172 PRO B C 1
ATOM 2694 O O . PRO B 1 172 ? 18.453 -15.961 -16.734 1 94.81 172 PRO B O 1
ATOM 2697 N N . VAL B 1 173 ? 17.625 -14.109 -15.805 1 94.31 173 VAL B N 1
ATOM 2698 C CA . VAL B 1 173 ? 16.469 -14.781 -15.227 1 94.31 173 VAL B CA 1
ATOM 2699 C C . VAL B 1 173 ? 15.555 -15.289 -16.328 1 94.31 173 VAL B C 1
ATOM 2701 O O . VAL B 1 173 ? 15.164 -16.469 -16.328 1 94.31 173 VAL B O 1
ATOM 2704 N N . VAL B 1 174 ? 15.25 -14.422 -17.281 1 93.81 174 VAL B N 1
ATOM 2705 C CA . VAL B 1 174 ? 14.383 -14.797 -18.391 1 93.81 174 VAL B CA 1
ATOM 2706 C C . VAL B 1 174 ? 15.047 -15.883 -19.234 1 93.81 174 VAL B C 1
ATOM 2708 O O . VAL B 1 174 ? 14.391 -16.828 -19.672 1 93.81 174 VAL B O 1
ATOM 2711 N N . ARG B 1 175 ? 16.312 -15.844 -19.438 1 91.75 175 ARG B N 1
ATOM 2712 C CA . ARG B 1 175 ? 17.047 -16.844 -20.203 1 91.75 175 ARG B CA 1
ATOM 2713 C C . ARG B 1 175 ? 16.969 -18.219 -19.547 1 91.75 175 ARG B C 1
ATOM 2715 O O . ARG B 1 175 ? 16.781 -19.234 -20.234 1 91.75 175 ARG B O 1
ATOM 2722 N N . ARG B 1 176 ? 17.078 -18.203 -18.281 1 89.12 176 ARG B N 1
ATOM 2723 C CA . ARG B 1 176 ? 17.062 -19.469 -17.547 1 89.12 176 ARG B CA 1
ATOM 2724 C C . ARG B 1 176 ? 15.656 -20.062 -17.531 1 89.12 176 ARG B C 1
ATOM 2726 O O . ARG B 1 176 ? 15.5 -21.297 -17.5 1 89.12 176 ARG B O 1
ATOM 2733 N N . ARG B 1 177 ? 14.711 -19.25 -17.484 1 84.62 177 ARG B N 1
ATOM 2734 C CA . ARG B 1 177 ? 13.336 -19.719 -17.359 1 84.62 177 ARG B CA 1
ATOM 2735 C C . ARG B 1 177 ? 12.789 -20.156 -18.719 1 84.62 177 ARG B C 1
ATOM 2737 O O . ARG B 1 177 ? 11.812 -20.906 -18.781 1 84.62 177 ARG B O 1
ATOM 2744 N N . LYS B 1 178 ? 13.219 -19.641 -19.812 1 74.56 178 LYS B N 1
ATOM 2745 C CA . LYS B 1 178 ? 12.812 -20.062 -21.156 1 74.56 178 LYS B CA 1
ATOM 2746 C C . LYS B 1 178 ? 13.453 -21.391 -21.531 1 74.56 178 LYS B C 1
ATOM 2748 O O . LYS B 1 178 ? 12.93 -22.109 -22.391 1 74.56 178 LYS B O 1
ATOM 2753 N N . GLY B 1 179 ? 14.648 -21.672 -21.047 1 59.91 179 GLY B N 1
ATOM 2754 C CA . GLY B 1 179 ? 15.367 -22.859 -21.453 1 59.91 179 GLY B CA 1
ATOM 2755 C C . GLY B 1 179 ? 14.984 -24.094 -20.656 1 59.91 179 GLY B C 1
ATOM 2756 O O . GLY B 1 179 ? 14.336 -23.984 -19.609 1 59.91 179 GLY B O 1
#

Sequence (358 aa):
MPLSQPVARSLQHNRDIALRGYEREDGSFDIEARLTDTKAYPLPNLDRGTLMPGDALHDMWIRLTVDADMLILSCEAATDSSPYAICPDIAPNFARLAGVRIGPGFNRAVKERVGGTEGCTHLRELLAQMATVAYQTLHSVRTRRRRDSGEGEPPLSPGIVGTCYAYAPDSPVVRRRKGMPLSQPVARSLQHNRDIALRGYEREDGSFDIEARLTDTKAYPLPNLDRGTLMPGDALHDMWIRLTVDADMLILSCEAATDSSPYAICPDIAPNFARLAGVRIGPGFNRAVKERVGGTEGCTHLRELLAQMATVAYQTLHSVRTRRRRDSGEGEPPLSPGIVGTCYAYAPDSPVVRRRKG

Solvent-accessible surface area (backbone atoms only — not comparable to full-atom values): 18695 Å² total; per-residue (Å²): 124,90,63,78,84,74,74,70,61,44,73,43,28,38,40,40,36,44,34,39,20,28,43,33,78,87,63,33,31,42,36,37,38,36,40,38,28,28,36,63,46,74,40,81,37,91,69,68,44,66,38,46,58,72,42,54,47,31,30,35,39,39,38,39,31,24,41,89,82,34,35,24,68,38,32,49,47,40,57,81,30,55,66,46,86,67,51,52,72,45,30,72,46,44,41,65,47,35,74,44,51,62,55,94,65,32,69,58,54,47,43,74,61,33,31,37,51,48,18,44,61,69,61,52,57,47,49,60,56,44,49,54,45,45,50,56,29,53,53,49,53,52,42,50,51,33,40,75,70,66,71,40,77,72,72,77,56,75,82,51,54,39,48,15,42,58,29,19,80,84,24,72,57,40,53,58,56,74,100,123,90,62,79,84,73,74,69,63,44,72,44,30,39,39,40,37,43,36,41,20,29,43,32,78,86,62,34,30,42,36,35,38,36,43,37,28,28,35,63,47,75,40,79,38,91,67,67,44,66,38,47,57,73,43,54,46,31,30,36,38,38,37,40,32,24,40,88,80,35,35,24,69,37,32,49,46,39,56,81,30,56,65,47,86,64,52,51,73,46,30,73,46,45,42,66,49,34,73,44,52,62,55,94,62,30,70,58,55,48,44,74,61,34,31,36,50,48,20,44,62,68,61,52,57,47,50,60,54,46,50,55,44,45,48,57,29,53,52,50,52,52,41,49,52,34,39,74,70,65,72,40,76,71,71,75,55,74,81,52,53,37,50,14,42,57,28,19,80,84,24,73,56,41,53,58,57,73,100

Radius of gyration: 21.01 Å; Cα contacts (8 Å, |Δi|>4): 771; chains: 2; bounding box: 45×64×44 Å

Secondary structure (DSSP, 8-state):
--SPPPPSEEEEEEEEEEEEEEEETTS-EEEEEEEEEEESS-EEETTTEEEPTTSEEEEEEEEEEE-TT-BEEEEEEEEEE-SSTTGGGGGGGGGGGTTPBSSTTHHHHHHHHH-GGGS-HHHHHHHHHHHHHHHHHHHHHHHHHHHHTT--SPPPPGGGTTSSSTT-TTSHHHHHHH-/--SPPPPSEEEEEEEEEEEEEEEETTS-EEEEEEEEEEESS-EEETTTEEEPTTSEEEEEEEEEEE-TT-BEEEEEEEEEE-SSTTGGGGGGGGGGGTTPBSSTTHHHHHHHHH-GGGS-HHHHHHHHHHHHHHHHHHHHHHHHHHHHTT--SPPPPGGGTTSSSTT-TTSHHHHHHH-

Nearest PDB structures (foldseek):
  5mtw-assembly1_B  TM=5.691E-01  e=6.223E-01  Mycobacterium tuberculosis H37Rv
  1fx3-assembly1_D  TM=2.718E-01  e=7.035E-01  Haemophilus influenzae
  8bnz-assembly1_P  TM=4.164E-01  e=5.315E+00  Escherichia coli O157:H7
  8oxv-assembly1_A  TM=2.478E-01  e=9.226E+00  Homo sapiens
  5mtw-assembly1_B  TM=5.689E-01  e=6.131E-01  Mycobacterium tuberculosis H37Rv

InterPro domains:
  IPR021312 Protein of unknown function DUF2889 [PF11136] (13-136)

Organism: NCBI:txid207340